Protein AF-A0A175W9U2-F1 (afdb_monomer_lite)

Radius of gyration: 21.56 Å; chains: 1; bounding box: 80×58×38 Å

Structure (mmCIF, N/CA/C/O backbone):
data_AF-A0A175W9U2-F1
#
_entry.id   AF-A0A175W9U2-F1
#
loop_
_atom_site.group_PDB
_atom_site.id
_atom_site.type_symbol
_atom_site.label_atom_id
_atom_site.label_alt_id
_atom_site.label_comp_id
_atom_site.label_asym_id
_atom_site.label_entity_id
_atom_site.label_seq_id
_atom_site.pdbx_PDB_ins_code
_atom_site.Cartn_x
_atom_site.Cartn_y
_atom_site.Cartn_z
_atom_site.occupancy
_atom_site.B_iso_or_equiv
_atom_site.auth_seq_id
_atom_site.auth_comp_id
_atom_site.auth_asym_id
_atom_site.auth_atom_id
_atom_site.pdbx_PDB_model_num
ATOM 1 N N . MET A 1 1 ? -55.602 37.424 -20.267 1.00 46.84 1 MET A N 1
ATOM 2 C CA . MET A 1 1 ? -54.147 37.169 -20.360 1.00 46.84 1 MET A CA 1
ATOM 3 C C . MET A 1 1 ? -53.868 35.896 -19.572 1.00 46.84 1 MET A C 1
ATOM 5 O O . MET A 1 1 ? -54.247 35.841 -18.412 1.00 46.84 1 MET A O 1
ATOM 9 N N . ARG A 1 2 ? -53.385 34.830 -20.223 1.00 42.50 2 ARG A N 1
ATOM 10 C CA . ARG A 1 2 ? -53.186 33.506 -19.606 1.00 42.50 2 ARG A CA 1
ATOM 11 C C . ARG A 1 2 ? -51.772 33.439 -19.023 1.00 42.50 2 ARG A C 1
ATOM 13 O O . ARG A 1 2 ? -50.813 33.432 -19.787 1.00 42.50 2 ARG A O 1
ATOM 20 N N . SER A 1 3 ? -51.661 33.429 -17.698 1.00 50.69 3 SER A N 1
ATOM 21 C CA . SER A 1 3 ? -50.392 33.253 -16.985 1.00 50.69 3 SER A CA 1
ATOM 22 C C . SER A 1 3 ? -50.021 31.773 -16.948 1.00 50.69 3 SER A C 1
ATOM 24 O O . SER A 1 3 ? -50.776 30.958 -16.423 1.00 50.69 3 SER A O 1
ATOM 26 N N . PHE A 1 4 ? -48.869 31.431 -17.518 1.00 49.34 4 PHE A N 1
ATOM 27 C CA . PHE A 1 4 ? -48.272 30.102 -17.418 1.00 49.34 4 PHE A CA 1
ATOM 28 C C . PHE A 1 4 ? -47.451 30.017 -16.122 1.00 49.34 4 PHE A C 1
ATOM 30 O O . PHE A 1 4 ? -46.595 30.879 -15.909 1.00 49.34 4 PHE A O 1
ATOM 37 N N . PRO A 1 5 ? -47.676 29.020 -15.249 1.00 52.44 5 PRO A N 1
ATOM 38 C CA . PRO A 1 5 ? -46.814 28.798 -14.098 1.00 52.44 5 PRO A CA 1
ATOM 39 C C . PRO A 1 5 ? -45.484 28.200 -14.572 1.00 52.44 5 PRO A C 1
ATOM 41 O O . PRO A 1 5 ? -45.429 27.096 -15.112 1.00 52.44 5 PRO A O 1
ATOM 44 N N . LEU A 1 6 ? -44.411 28.964 -14.389 1.00 50.31 6 LEU A N 1
ATOM 45 C CA . LEU A 1 6 ? -43.039 28.557 -14.665 1.00 50.31 6 LEU A CA 1
ATOM 46 C C . LEU A 1 6 ? -42.607 27.588 -13.553 1.00 50.31 6 LEU A C 1
ATOM 48 O O . LEU A 1 6 ? -42.276 28.006 -12.445 1.00 50.31 6 LEU A O 1
ATOM 52 N N . VAL A 1 7 ? -42.676 26.283 -13.825 1.00 50.00 7 VAL A N 1
ATOM 53 C CA . VAL A 1 7 ? -42.152 25.239 -12.934 1.00 50.00 7 VAL A CA 1
ATOM 54 C C . VAL A 1 7 ? -40.628 25.285 -13.023 1.00 50.00 7 VAL A C 1
ATOM 56 O O . VAL A 1 7 ? -40.013 24.651 -13.876 1.00 50.00 7 VAL A O 1
ATOM 59 N N . VAL A 1 8 ? -40.014 26.096 -12.164 1.00 50.47 8 VAL A N 1
ATOM 60 C CA . VAL A 1 8 ? -38.567 26.088 -11.946 1.00 50.47 8 VAL A CA 1
ATOM 61 C C . VAL A 1 8 ? -38.251 24.826 -11.147 1.00 50.47 8 VAL A C 1
ATOM 63 O O . VAL A 1 8 ? -38.350 24.805 -9.922 1.00 50.47 8 VAL A O 1
ATOM 66 N N . LEU A 1 9 ? -37.925 23.747 -11.861 1.00 49.72 9 LEU A N 1
ATOM 67 C CA . LEU A 1 9 ? -37.368 22.526 -11.288 1.00 49.72 9 LEU A CA 1
ATOM 68 C C . LEU A 1 9 ? -35.951 22.855 -10.789 1.00 49.72 9 LEU A C 1
ATOM 70 O O . LEU A 1 9 ? -34.957 22.684 -11.493 1.00 49.72 9 LEU A O 1
ATOM 74 N N . GLY A 1 10 ? -35.866 23.420 -9.586 1.00 48.12 10 GLY A N 1
ATOM 75 C CA . GLY A 1 10 ? -34.612 23.601 -8.872 1.00 48.12 10 GLY A CA 1
ATOM 76 C C . GLY A 1 10 ? -34.072 22.231 -8.489 1.00 48.12 10 GLY A C 1
ATOM 77 O O . GLY A 1 10 ? -34.411 21.705 -7.432 1.00 48.12 10 GLY A O 1
ATOM 78 N N . ALA A 1 11 ? -33.262 21.639 -9.365 1.00 50.94 11 ALA A N 1
ATOM 79 C CA . ALA A 1 11 ? -32.419 20.510 -9.017 1.00 50.94 11 ALA A CA 1
ATOM 80 C C . ALA A 1 11 ? -31.421 20.997 -7.959 1.00 50.94 11 ALA A C 1
ATOM 82 O O . ALA A 1 11 ? -30.377 21.571 -8.269 1.00 50.94 11 ALA A O 1
ATOM 83 N N . LEU A 1 12 ? -31.798 20.831 -6.692 1.00 49.38 12 LEU A N 1
ATOM 84 C CA . LEU A 1 12 ? -30.901 20.891 -5.552 1.00 49.38 12 LEU A CA 1
ATOM 85 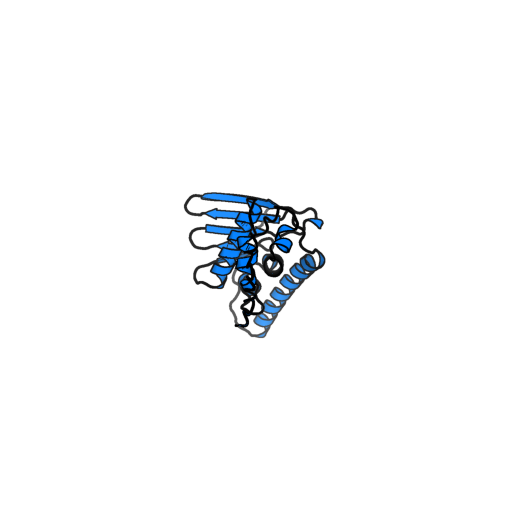C C . LEU A 1 12 ? -29.868 19.783 -5.752 1.00 49.38 12 LEU A C 1
ATOM 87 O O . LEU A 1 12 ? -30.080 18.638 -5.363 1.00 49.38 12 LEU A O 1
ATOM 91 N N . TYR A 1 13 ? -28.752 20.123 -6.390 1.00 51.31 13 TYR A N 1
ATOM 92 C CA . TYR A 1 13 ? -27.527 19.351 -6.274 1.00 51.31 13 TYR A CA 1
ATOM 93 C C . TYR A 1 13 ? -27.043 19.532 -4.837 1.00 51.31 13 TYR A C 1
ATOM 95 O O . TYR A 1 13 ? -26.212 20.389 -4.543 1.00 51.31 13 TYR A O 1
ATOM 103 N N . THR A 1 14 ? -27.613 18.764 -3.910 1.00 45.50 14 THR A N 1
ATOM 104 C CA . THR A 1 14 ? -26.952 18.489 -2.642 1.00 45.50 14 THR A CA 1
ATOM 105 C C . THR A 1 14 ? -25.636 17.819 -2.999 1.00 45.50 14 THR A C 1
ATOM 107 O O . THR A 1 14 ? -25.607 16.635 -3.332 1.00 45.50 14 THR A O 1
ATOM 110 N N . LEU A 1 15 ? -24.561 18.611 -2.994 1.00 46.66 15 LEU A N 1
ATOM 111 C CA . LEU A 1 15 ? -23.200 18.124 -2.831 1.00 46.66 15 LEU A CA 1
ATOM 112 C C . LEU A 1 15 ? -23.265 17.150 -1.659 1.00 46.66 15 LEU A C 1
ATOM 114 O O . LEU A 1 15 ? -23.514 17.575 -0.530 1.00 46.66 15 LEU A O 1
ATOM 118 N N . ALA A 1 16 ? -23.173 15.853 -1.946 1.00 48.38 16 ALA A N 1
ATOM 119 C CA . ALA A 1 16 ? -23.098 14.838 -0.916 1.00 48.38 16 ALA A CA 1
ATOM 120 C C . ALA A 1 16 ? -21.901 15.214 -0.040 1.00 48.38 16 ALA A C 1
ATOM 122 O O . ALA A 1 16 ? -20.754 15.144 -0.483 1.00 48.38 16 ALA A O 1
ATOM 123 N N . ALA A 1 17 ? -22.189 15.722 1.159 1.00 49.06 17 ALA A N 1
ATOM 124 C CA . ALA A 1 17 ? -21.197 15.886 2.200 1.00 49.06 17 ALA A CA 1
ATOM 125 C C . ALA A 1 17 ? -20.489 14.535 2.324 1.00 49.06 17 ALA A C 1
ATOM 127 O O . ALA A 1 17 ? -21.168 13.509 2.426 1.00 49.06 17 ALA A O 1
ATOM 128 N N . GLY A 1 18 ? -19.159 14.542 2.187 1.00 51.97 18 GLY A N 1
ATOM 129 C CA . GLY A 1 18 ? -18.345 13.332 2.216 1.00 51.97 18 GLY A CA 1
ATOM 130 C C . GLY A 1 18 ? -18.782 12.460 3.382 1.00 51.97 18 GLY A C 1
ATOM 131 O O . GLY A 1 18 ? -18.963 12.962 4.491 1.00 51.97 18 GLY A O 1
ATOM 132 N N . GLN A 1 19 ? -19.057 11.188 3.106 1.00 55.50 19 GLN A N 1
ATOM 133 C CA . GLN A 1 19 ? -19.406 10.263 4.169 1.00 55.50 19 GLN A CA 1
ATOM 134 C C . GLN A 1 19 ? -18.205 10.186 5.106 1.00 55.50 19 GLN A C 1
ATOM 136 O O . GLN A 1 19 ? -17.104 9.857 4.668 1.00 55.50 19 GLN A O 1
ATOM 141 N N . ASP A 1 20 ? -18.409 10.563 6.364 1.00 68.62 20 ASP A N 1
ATOM 142 C CA . ASP A 1 20 ? -17.405 10.389 7.404 1.00 68.62 20 ASP A CA 1
ATOM 143 C C . ASP A 1 20 ? -17.380 8.894 7.736 1.00 68.62 20 ASP A C 1
ATOM 145 O O . ASP A 1 20 ? -18.182 8.387 8.526 1.00 68.62 20 ASP A O 1
ATOM 149 N N . VAL A 1 21 ? -16.562 8.154 6.988 1.00 81.75 21 VAL A N 1
ATOM 150 C CA . VAL A 1 21 ? -16.393 6.716 7.175 1.00 81.75 21 VAL A CA 1
ATOM 151 C C . VAL A 1 21 ? -15.631 6.518 8.476 1.00 81.75 21 VAL A C 1
ATOM 153 O O . VAL A 1 21 ? -14.486 6.948 8.621 1.00 81.75 21 VAL A O 1
ATOM 156 N N . THR A 1 22 ? -16.273 5.864 9.442 1.00 87.50 22 THR A N 1
ATOM 157 C CA . THR A 1 22 ? -15.637 5.600 10.733 1.00 87.50 22 THR A CA 1
ATOM 158 C C . THR A 1 22 ? -14.480 4.628 10.542 1.00 87.50 22 THR A C 1
ATOM 160 O O . THR A 1 22 ? -14.630 3.572 9.929 1.00 87.50 22 THR A O 1
ATOM 163 N N . SER A 1 23 ? -13.320 4.962 11.107 1.00 88.81 23 SER A N 1
ATOM 164 C CA . SER A 1 23 ? -12.151 4.088 11.067 1.00 88.81 23 SER A CA 1
ATOM 165 C C . SER A 1 23 ? -12.465 2.723 11.685 1.00 88.81 23 SER A C 1
ATOM 167 O O . SER A 1 23 ? -12.840 2.624 12.853 1.00 88.81 23 SER A O 1
ATOM 169 N N . GLY A 1 24 ? -12.280 1.660 10.907 1.00 92.19 24 GLY A N 1
ATOM 170 C CA . GLY A 1 24 ? -12.605 0.303 11.328 1.00 92.19 24 GLY A CA 1
ATOM 171 C C . GLY A 1 24 ? -12.235 -0.746 10.279 1.00 92.19 24 GLY A C 1
ATOM 172 O O . GLY A 1 24 ? -11.721 -0.398 9.214 1.00 92.19 24 GLY A O 1
ATOM 173 N N . PRO A 1 25 ? -12.497 -2.036 10.556 1.00 93.25 25 PRO A N 1
ATOM 174 C CA . PRO A 1 25 ? -12.055 -3.130 9.693 1.00 93.25 25 PRO A CA 1
ATOM 175 C C . PRO A 1 25 ? -12.569 -3.082 8.251 1.00 93.25 25 PRO A C 1
ATOM 177 O O . PRO A 1 25 ? -11.874 -3.554 7.359 1.00 93.25 25 PRO A O 1
ATOM 180 N N . ASN A 1 26 ? -13.733 -2.477 8.009 1.00 93.38 26 ASN A N 1
ATOM 181 C CA . ASN A 1 26 ? -14.353 -2.397 6.682 1.00 93.38 26 ASN A CA 1
ATOM 182 C C . ASN A 1 26 ? -14.019 -1.106 5.917 1.00 93.38 26 ASN A C 1
ATOM 184 O O . ASN A 1 26 ? -14.504 -0.917 4.805 1.00 93.38 26 ASN A O 1
ATOM 188 N N . MET A 1 27 ? -13.206 -0.204 6.486 1.00 94.00 27 MET A N 1
ATOM 189 C CA . MET A 1 27 ? -12.990 1.132 5.916 1.00 94.00 27 MET A CA 1
ATOM 190 C C . MET A 1 27 ? -12.491 1.084 4.466 1.00 94.00 27 MET A C 1
ATOM 192 O O . MET A 1 27 ? -12.856 1.938 3.667 1.00 94.00 27 MET A O 1
ATOM 196 N N . LEU A 1 28 ? -11.685 0.084 4.096 1.00 94.50 28 LEU A N 1
ATOM 197 C CA . LEU A 1 28 ? -11.203 -0.047 2.720 1.00 94.50 28 LEU A CA 1
ATOM 198 C C . LEU A 1 28 ? -12.341 -0.303 1.723 1.00 94.50 28 LEU A C 1
ATOM 200 O O . LEU A 1 28 ? -12.354 0.306 0.654 1.00 94.50 28 LEU A O 1
ATOM 204 N N . ASP A 1 29 ? -13.306 -1.151 2.066 1.00 92.88 29 ASP A N 1
ATOM 205 C CA . ASP A 1 29 ? -14.457 -1.423 1.201 1.00 92.88 29 ASP A CA 1
ATOM 206 C C . ASP A 1 29 ? -15.422 -0.234 1.178 1.00 92.88 29 ASP A C 1
ATOM 208 O O . ASP A 1 29 ? -15.851 0.197 0.106 1.00 92.88 29 ASP A O 1
ATOM 212 N N . GLU A 1 30 ? -15.685 0.369 2.341 1.00 93.06 30 GLU A N 1
ATOM 213 C CA . GLU A 1 30 ? -16.529 1.566 2.471 1.00 93.06 30 GLU A CA 1
ATOM 214 C C . GLU A 1 30 ? -15.948 2.765 1.696 1.00 93.06 30 GLU A C 1
ATOM 216 O O . GLU A 1 30 ? -16.688 3.554 1.109 1.00 93.06 30 GLU A O 1
ATOM 221 N N . CYS A 1 31 ? -14.619 2.850 1.589 1.00 94.00 31 CYS A N 1
ATOM 222 C CA . CYS A 1 31 ? -13.907 3.851 0.797 1.00 94.00 31 CYS A CA 1
ATOM 223 C C . CYS A 1 31 ? -13.701 3.469 -0.680 1.00 94.00 31 CYS A C 1
ATOM 225 O O . CYS A 1 31 ? -12.991 4.175 -1.399 1.00 94.00 31 CYS A O 1
ATOM 227 N N . SER A 1 32 ? -14.299 2.374 -1.168 1.00 92.75 32 SER A N 1
ATOM 228 C CA . SER A 1 32 ? -14.109 1.889 -2.548 1.00 92.75 32 SER A CA 1
ATOM 229 C C . SER A 1 32 ? -12.634 1.648 -2.915 1.00 92.75 32 SER A C 1
ATOM 231 O O . SER A 1 32 ? -12.219 1.833 -4.061 1.00 92.75 32 SER A O 1
ATOM 233 N N . CYS A 1 33 ? -11.823 1.235 -1.940 1.00 94.38 33 CYS A N 1
ATOM 234 C CA . CYS A 1 33 ? -10.406 0.929 -2.118 1.00 94.38 33 CYS A CA 1
ATOM 235 C C . CYS A 1 33 ? -10.149 -0.475 -2.674 1.00 94.38 33 CYS A C 1
ATOM 237 O O . CYS A 1 33 ? -8.981 -0.784 -2.904 1.00 94.38 33 CYS A O 1
ATOM 239 N N . GLY A 1 34 ? -11.193 -1.292 -2.888 1.00 92.88 34 GLY A N 1
ATOM 240 C CA . GLY A 1 34 ? -11.137 -2.673 -3.395 1.00 92.88 34 GLY A CA 1
ATOM 241 C C . GLY A 1 34 ? -9.986 -2.908 -4.371 1.00 92.88 34 GLY A C 1
ATOM 242 O O . GLY A 1 34 ? -8.935 -3.403 -3.965 1.00 92.88 34 GLY A O 1
ATOM 243 N N . PRO A 1 35 ? -10.080 -2.418 -5.617 1.00 92.06 35 PRO A N 1
ATOM 244 C CA . PRO A 1 35 ? -9.065 -2.670 -6.643 1.00 92.06 35 PRO A CA 1
ATOM 245 C C . PRO A 1 35 ? -7.622 -2.325 -6.232 1.00 92.06 35 PRO A C 1
ATOM 247 O O . PRO A 1 35 ? -6.672 -2.944 -6.712 1.00 92.06 35 PRO A O 1
ATOM 250 N N . ILE A 1 36 ? -7.442 -1.351 -5.334 1.00 95.00 36 ILE A N 1
ATOM 251 C CA . ILE A 1 36 ? -6.132 -0.905 -4.850 1.00 95.00 36 ILE A CA 1
ATOM 252 C C . ILE A 1 36 ? -5.569 -1.893 -3.831 1.00 95.00 36 ILE A C 1
ATOM 254 O O . ILE A 1 36 ? -4.460 -2.395 -4.020 1.00 95.00 36 ILE A O 1
ATOM 258 N N . TYR A 1 37 ? -6.309 -2.186 -2.755 1.00 94.06 37 TYR A N 1
ATOM 259 C CA . TYR A 1 37 ? -5.793 -3.081 -1.720 1.00 94.06 37 TYR A CA 1
ATOM 260 C C . TYR A 1 37 ? -5.673 -4.512 -2.239 1.00 94.06 37 TYR A C 1
ATOM 262 O O . TYR A 1 37 ? -4.769 -5.233 -1.824 1.00 94.06 37 TYR A O 1
ATOM 270 N N . GLU A 1 38 ? -6.524 -4.917 -3.186 1.00 91.19 38 GLU A N 1
ATOM 271 C CA . GLU A 1 38 ? -6.412 -6.216 -3.840 1.00 91.19 38 GLU A CA 1
ATOM 272 C C . GLU A 1 38 ? -5.109 -6.330 -4.645 1.00 91.19 38 GLU A C 1
ATOM 274 O O . GLU A 1 38 ? -4.425 -7.357 -4.581 1.00 91.19 38 GLU A O 1
ATOM 279 N N . ALA A 1 39 ? -4.734 -5.274 -5.378 1.00 92.88 39 ALA A N 1
ATOM 280 C CA . ALA A 1 39 ? -3.465 -5.216 -6.093 1.00 92.88 39 ALA A CA 1
ATOM 281 C C . ALA A 1 39 ? -2.277 -5.206 -5.121 1.00 92.88 39 ALA A C 1
ATOM 283 O O . ALA A 1 39 ? -1.339 -5.980 -5.302 1.00 92.88 39 ALA A O 1
ATOM 284 N N . MET A 1 40 ? -2.327 -4.391 -4.064 1.00 95.00 40 MET A N 1
ATOM 285 C CA . MET A 1 40 ? -1.268 -4.328 -3.050 1.00 95.00 40 MET A CA 1
ATOM 286 C C . MET A 1 40 ? -1.076 -5.673 -2.337 1.00 95.00 40 MET A C 1
ATOM 288 O O . MET A 1 40 ? 0.042 -6.180 -2.297 1.00 95.00 40 MET A O 1
ATOM 292 N N . ALA A 1 41 ? -2.150 -6.294 -1.842 1.00 92.75 41 ALA A N 1
ATOM 293 C CA . ALA A 1 41 ? -2.094 -7.571 -1.131 1.00 92.75 41 ALA A CA 1
ATOM 294 C C . ALA A 1 41 ? -1.596 -8.722 -2.020 1.00 92.75 41 ALA A C 1
ATOM 296 O O . ALA A 1 41 ? -0.880 -9.603 -1.550 1.00 92.75 41 ALA A O 1
ATOM 297 N N . ARG A 1 42 ? -1.924 -8.706 -3.319 1.00 89.62 42 ARG A N 1
ATOM 298 C CA . ARG A 1 42 ? -1.349 -9.644 -4.292 1.00 89.62 42 ARG A CA 1
ATOM 299 C C . ARG A 1 42 ? 0.146 -9.382 -4.488 1.00 89.62 42 ARG A C 1
ATOM 301 O O . ARG A 1 42 ? 0.959 -10.294 -4.370 1.00 89.62 42 ARG A O 1
ATOM 308 N N . CYS A 1 43 ? 0.513 -8.138 -4.780 1.00 93.62 43 CYS A N 1
ATOM 309 C CA . CYS A 1 43 ? 1.856 -7.788 -5.237 1.00 93.62 43 CYS A CA 1
ATOM 310 C C . CYS A 1 43 ? 2.892 -7.655 -4.121 1.00 93.62 43 CYS A C 1
ATOM 312 O O . CYS A 1 43 ? 4.080 -7.779 -4.401 1.00 93.62 43 CYS A O 1
ATOM 314 N N . GLN A 1 44 ? 2.483 -7.495 -2.861 1.00 94.19 44 GLN A N 1
ATOM 315 C CA . GLN A 1 44 ? 3.408 -7.523 -1.722 1.00 94.19 44 GLN A CA 1
ATOM 316 C C . GLN A 1 44 ? 4.127 -8.873 -1.570 1.00 94.19 44 GLN A C 1
ATOM 318 O O . GLN A 1 44 ? 5.142 -8.932 -0.891 1.00 94.19 44 GLN A O 1
ATOM 323 N N . SER A 1 45 ? 3.611 -9.942 -2.191 1.00 88.75 45 SER A N 1
ATOM 324 C CA . SER A 1 45 ? 4.239 -11.271 -2.231 1.00 88.75 45 SER A CA 1
ATOM 325 C C . SER A 1 45 ? 5.130 -11.498 -3.460 1.00 88.75 45 SER A C 1
ATOM 327 O O . SER A 1 45 ? 5.814 -12.513 -3.545 1.00 88.75 45 SER A O 1
ATOM 329 N N . ALA A 1 46 ? 5.151 -10.554 -4.410 1.00 85.88 46 ALA A N 1
ATOM 330 C CA . ALA A 1 46 ? 5.873 -10.702 -5.673 1.00 85.88 46 ALA A CA 1
ATOM 331 C C . ALA A 1 46 ? 7.403 -10.598 -5.522 1.00 85.88 46 ALA A C 1
ATOM 333 O O . ALA A 1 46 ? 8.148 -10.974 -6.425 1.00 85.88 46 ALA A O 1
ATOM 334 N N . GLY A 1 47 ? 7.881 -10.052 -4.400 1.00 87.31 47 GLY A N 1
ATOM 335 C CA . GLY A 1 47 ? 9.291 -9.746 -4.195 1.00 87.31 47 GLY A CA 1
ATOM 336 C C . GLY A 1 47 ? 9.793 -8.598 -5.080 1.00 87.31 47 GLY A C 1
ATOM 337 O O . GLY A 1 47 ? 9.145 -8.153 -6.031 1.00 87.31 47 GLY A O 1
ATOM 338 N N . ASN A 1 48 ? 10.990 -8.102 -4.765 1.00 90.00 48 ASN A N 1
ATOM 339 C CA . ASN A 1 48 ? 11.550 -6.881 -5.357 1.00 90.00 48 ASN A CA 1
ATO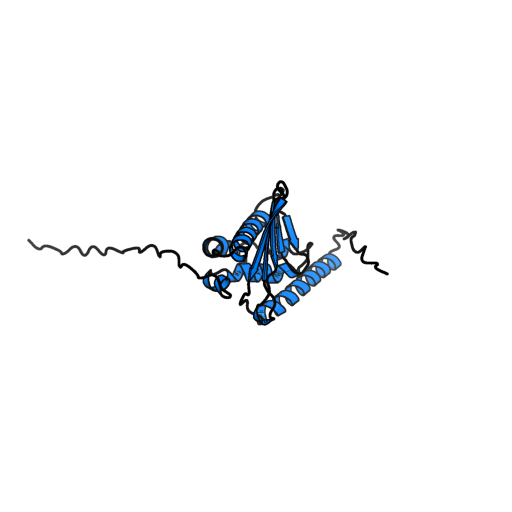M 340 C C . ASN A 1 48 ? 11.655 -6.876 -6.891 1.00 90.00 48 ASN A C 1
ATOM 342 O O . ASN A 1 48 ? 11.521 -5.817 -7.500 1.00 90.00 48 ASN A O 1
ATOM 346 N N . ASN A 1 49 ? 11.880 -8.028 -7.525 1.00 86.44 49 ASN A N 1
ATOM 347 C CA . ASN A 1 49 ? 12.111 -8.081 -8.972 1.00 86.44 49 ASN A CA 1
ATOM 348 C C . ASN A 1 49 ? 10.818 -7.978 -9.794 1.00 86.44 49 ASN A C 1
ATOM 350 O O . ASN A 1 49 ? 10.873 -7.535 -10.936 1.00 86.44 49 ASN A O 1
ATOM 354 N N . ALA A 1 50 ? 9.668 -8.343 -9.218 1.00 90.88 50 ALA A N 1
ATOM 355 C CA . ALA A 1 50 ? 8.391 -8.410 -9.932 1.00 90.88 50 ALA A CA 1
ATOM 356 C C . ALA A 1 50 ? 7.319 -7.460 -9.369 1.00 90.88 50 ALA A C 1
ATOM 358 O O . ALA A 1 50 ? 6.327 -7.181 -10.043 1.00 90.88 50 ALA A O 1
ATOM 359 N N . VAL A 1 51 ? 7.503 -6.917 -8.157 1.00 94.62 51 VAL A N 1
ATOM 360 C CA . VAL A 1 51 ? 6.498 -6.069 -7.488 1.00 94.62 51 VAL A CA 1
ATOM 361 C C . VAL A 1 51 ? 6.056 -4.880 -8.336 1.00 94.62 51 VAL A C 1
ATOM 363 O O . VAL A 1 51 ? 4.864 -4.577 -8.387 1.00 94.62 51 VAL A O 1
ATOM 366 N N . ARG A 1 52 ? 6.988 -4.234 -9.048 1.00 95.25 52 ARG A N 1
ATOM 367 C CA . ARG A 1 52 ? 6.679 -3.073 -9.885 1.00 95.25 52 ARG A CA 1
ATOM 368 C C . ARG A 1 52 ? 5.747 -3.444 -11.032 1.00 95.25 52 ARG A C 1
ATOM 370 O O . ARG A 1 52 ? 4.722 -2.797 -11.201 1.00 95.25 52 ARG A O 1
ATOM 377 N N . GLU A 1 53 ? 6.085 -4.477 -11.794 1.00 94.38 53 GLU A N 1
ATOM 378 C CA . GLU A 1 53 ? 5.262 -4.941 -12.917 1.00 94.38 53 GLU A CA 1
ATOM 379 C C . GLU A 1 53 ? 3.913 -5.482 -12.435 1.00 94.38 53 GLU A C 1
ATOM 381 O O . GLU A 1 53 ? 2.894 -5.270 -13.085 1.00 94.38 53 GLU A O 1
ATOM 386 N N . CYS A 1 54 ? 3.880 -6.095 -11.250 1.00 94.19 54 CYS A N 1
ATOM 387 C CA . CYS A 1 54 ? 2.649 -6.584 -10.641 1.00 94.19 54 CYS A CA 1
ATOM 388 C C . CYS A 1 54 ? 1.686 -5.451 -10.243 1.00 94.19 54 CYS A C 1
ATOM 390 O O . CYS A 1 54 ? 0.477 -5.564 -10.468 1.00 94.19 54 CYS A O 1
ATOM 392 N N . VAL A 1 55 ? 2.190 -4.383 -9.606 1.00 95.69 55 VAL A N 1
ATOM 393 C CA . VAL A 1 55 ? 1.341 -3.322 -9.033 1.00 95.69 55 VAL A CA 1
ATOM 394 C C . VAL A 1 55 ? 1.072 -2.178 -10.013 1.00 95.69 55 VAL A C 1
ATOM 396 O O . VAL A 1 55 ? 0.027 -1.531 -9.925 1.00 95.69 55 VAL A O 1
ATOM 399 N N . CYS A 1 56 ? 1.981 -1.917 -10.956 1.00 96.19 56 CYS A N 1
ATOM 400 C CA . CYS A 1 56 ? 1.882 -0.817 -11.914 1.00 96.19 56 CYS A CA 1
ATOM 401 C C . CYS A 1 56 ? 1.138 -1.219 -13.193 1.00 96.19 56 CYS A C 1
ATOM 403 O O . CYS A 1 56 ? 1.653 -1.055 -14.298 1.00 96.19 56 CYS A O 1
ATOM 405 N N . ILE A 1 57 ? -0.077 -1.743 -13.038 1.00 92.88 57 ILE A N 1
ATOM 406 C CA . ILE A 1 57 ? -0.930 -2.116 -14.168 1.00 92.88 57 ILE A CA 1
ATOM 407 C C . ILE A 1 57 ? -1.535 -0.844 -14.788 1.00 92.88 57 ILE A C 1
ATOM 409 O O . ILE A 1 57 ? -2.197 -0.086 -14.073 1.00 92.88 57 ILE A O 1
ATOM 413 N N . PRO A 1 58 ? -1.326 -0.577 -16.090 1.00 87.56 58 PRO A N 1
ATOM 414 C CA . PRO A 1 58 ? -1.946 0.558 -16.765 1.00 87.56 58 PRO A CA 1
ATOM 415 C C . PRO A 1 58 ? -3.474 0.434 -16.858 1.00 87.56 58 PRO A C 1
ATOM 417 O O . PRO A 1 58 ? -4.043 -0.653 -16.799 1.00 87.56 58 PRO A O 1
ATOM 420 N N . ASN A 1 59 ? -4.151 1.562 -17.068 1.00 82.06 59 ASN A N 1
ATOM 421 C CA . ASN A 1 59 ? -5.588 1.572 -17.351 1.00 82.06 59 ASN A CA 1
ATOM 422 C C . ASN A 1 59 ? -5.906 0.872 -18.689 1.00 82.06 59 ASN A C 1
ATOM 424 O O . ASN A 1 59 ? -5.103 0.973 -19.621 1.00 82.06 59 ASN A O 1
ATOM 428 N N . PRO A 1 60 ? -7.090 0.242 -18.826 1.00 85.44 60 PRO A N 1
ATOM 429 C CA . PRO A 1 60 ? -8.224 0.270 -17.890 1.00 85.44 60 PRO A CA 1
ATOM 430 C C . PRO A 1 60 ? -8.166 -0.777 -16.768 1.00 85.44 60 PRO A C 1
ATOM 432 O O . PRO A 1 60 ? -8.962 -0.687 -15.840 1.00 85.44 60 PRO A O 1
ATOM 435 N N . ASP A 1 61 ? -7.238 -1.732 -16.835 1.00 86.50 61 ASP A N 1
ATOM 436 C CA . ASP A 1 61 ? -7.201 -2.890 -15.928 1.00 86.50 61 ASP A CA 1
ATOM 437 C C . ASP A 1 61 ? -6.544 -2.578 -14.569 1.00 86.50 61 ASP A C 1
ATOM 439 O O . ASP A 1 61 ? -6.605 -3.370 -13.627 1.00 86.50 61 ASP A O 1
ATOM 443 N N . GLY A 1 62 ? -5.883 -1.423 -14.474 1.00 90.31 62 GLY A N 1
ATOM 444 C CA . GLY A 1 62 ? -5.231 -0.928 -13.272 1.00 90.31 62 GLY A CA 1
ATOM 445 C C . GLY A 1 62 ? -6.167 -0.312 -12.234 1.00 90.31 62 GLY A C 1
ATOM 446 O O . GLY A 1 62 ? -7.313 0.048 -12.486 1.00 90.31 62 GLY A O 1
ATOM 447 N N . TRP A 1 63 ? -5.622 -0.107 -11.037 1.00 94.19 63 TRP A N 1
ATOM 448 C CA . TRP A 1 63 ? -6.342 0.470 -9.899 1.00 94.19 63 TRP A CA 1
ATOM 449 C C . TRP A 1 63 ? -6.353 2.010 -9.884 1.00 94.19 63 TRP A C 1
ATOM 451 O O . TRP A 1 63 ? -7.024 2.617 -9.049 1.00 94.19 63 TRP A O 1
ATOM 461 N N . TYR A 1 64 ? -5.637 2.674 -10.797 1.00 95.19 64 TYR A N 1
ATOM 462 C CA . TYR A 1 64 ? -5.484 4.136 -10.806 1.00 95.19 64 TYR A CA 1
ATOM 463 C C . TYR A 1 64 ? -6.799 4.937 -10.826 1.00 95.19 64 TYR A C 1
ATOM 465 O O . TYR A 1 64 ? -6.842 5.974 -10.160 1.00 95.19 64 TYR A O 1
ATOM 473 N N . PRO A 1 65 ? -7.886 4.507 -11.504 1.00 94.06 65 PRO A N 1
ATOM 474 C CA . PRO A 1 65 ? -9.148 5.249 -11.507 1.00 94.06 65 PRO A CA 1
ATOM 475 C C . PRO A 1 65 ? -9.786 5.370 -10.114 1.00 94.06 65 PRO A C 1
A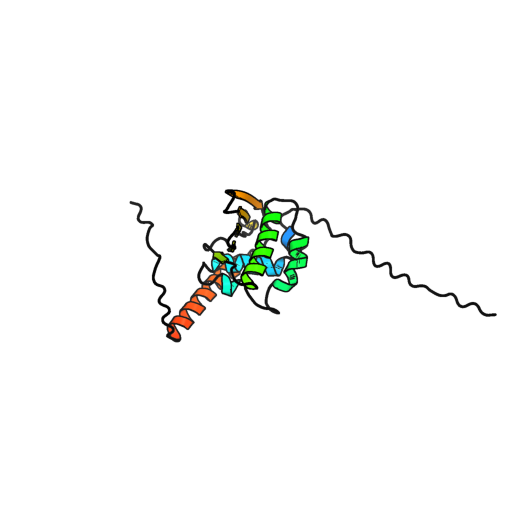TOM 477 O O . PRO A 1 65 ? -10.547 6.301 -9.863 1.00 94.06 65 PRO A O 1
ATOM 480 N N . TYR A 1 66 ? -9.440 4.465 -9.194 1.00 93.94 66 TYR A N 1
ATOM 481 C CA . TYR A 1 66 ? -9.972 4.414 -7.831 1.00 93.94 66 TYR A CA 1
ATOM 482 C C . TYR A 1 66 ? -9.166 5.269 -6.842 1.00 93.94 66 TYR A C 1
ATOM 484 O O . TYR A 1 66 ? -9.606 5.480 -5.711 1.00 93.94 66 TYR A O 1
ATOM 492 N N . LEU A 1 67 ? -8.007 5.801 -7.260 1.00 94.31 67 LEU A N 1
ATOM 493 C CA . LEU A 1 67 ? -7.061 6.516 -6.397 1.00 94.31 67 LEU A CA 1
ATOM 494 C C . LEU A 1 67 ? -7.727 7.644 -5.605 1.00 94.31 67 LEU A C 1
ATOM 496 O O . LEU A 1 67 ? -7.578 7.720 -4.388 1.00 94.31 67 LEU A O 1
ATOM 500 N N . HIS A 1 68 ? -8.442 8.539 -6.290 1.00 93.06 68 HIS A N 1
ATOM 501 C CA . HIS A 1 68 ? -9.001 9.729 -5.651 1.00 93.06 68 HIS A CA 1
ATOM 502 C C . HIS A 1 68 ? -10.148 9.403 -4.696 1.00 93.06 68 HIS A C 1
ATOM 504 O O . HIS A 1 68 ? -10.234 10.029 -3.642 1.00 93.06 68 HIS A O 1
ATOM 510 N N . LEU A 1 69 ? -10.994 8.428 -5.046 1.00 91.75 69 LEU A N 1
ATOM 511 C CA . LEU A 1 69 ? -12.106 7.991 -4.200 1.00 91.75 69 LEU A CA 1
ATOM 512 C C . LEU A 1 69 ? -11.577 7.369 -2.908 1.00 91.75 69 LEU A C 1
ATOM 514 O O . LEU A 1 69 ? -11.916 7.829 -1.822 1.00 91.75 69 LEU A O 1
ATOM 518 N N . CYS A 1 70 ? -10.662 6.409 -3.043 1.00 94.62 70 CYS A N 1
ATOM 519 C CA . CYS A 1 70 ? -10.071 5.724 -1.907 1.00 94.62 70 CYS A CA 1
ATOM 520 C C . CYS A 1 70 ? -9.270 6.680 -1.017 1.00 94.62 70 CYS A C 1
ATOM 522 O O . CYS A 1 70 ? -9.593 6.864 0.154 1.00 94.62 70 CYS A O 1
ATOM 524 N N . ARG A 1 71 ? -8.254 7.356 -1.570 1.00 93.06 71 ARG A N 1
ATOM 525 C CA . ARG A 1 71 ? -7.325 8.185 -0.787 1.00 93.06 71 ARG A CA 1
ATOM 526 C C . ARG A 1 71 ? -8.035 9.277 0.008 1.00 93.06 71 ARG A C 1
ATOM 528 O O . ARG A 1 71 ? -7.665 9.524 1.145 1.00 93.06 71 ARG A O 1
ATOM 535 N N . ASN A 1 72 ? -9.004 9.964 -0.596 1.00 90.62 72 ASN A N 1
ATOM 536 C CA . ASN A 1 72 ? -9.686 11.072 0.077 1.00 90.62 72 ASN A CA 1
ATOM 537 C C . ASN A 1 72 ? -10.614 10.600 1.202 1.00 90.62 72 ASN A C 1
ATOM 539 O O . ASN A 1 72 ? -10.968 11.405 2.057 1.00 90.62 72 ASN A O 1
ATOM 543 N N . CYS A 1 73 ? -11.016 9.331 1.178 1.00 93.75 73 CYS A N 1
ATOM 544 C CA . CYS A 1 73 ? -11.849 8.721 2.202 1.00 93.75 73 CYS A CA 1
ATOM 545 C C . CYS A 1 73 ? -11.013 8.163 3.369 1.00 93.75 73 CYS A C 1
ATOM 547 O O . CYS A 1 73 ? -11.423 8.268 4.522 1.00 93.75 73 CYS A O 1
ATOM 549 N N . LEU A 1 74 ? -9.811 7.635 3.098 1.00 94.06 74 LEU A N 1
ATOM 550 C CA . LEU A 1 74 ? -8.906 7.119 4.132 1.00 94.06 74 LEU A CA 1
ATOM 551 C C . LEU A 1 74 ? -8.420 8.228 5.078 1.00 94.06 74 LEU A C 1
ATOM 553 O O . LEU A 1 74 ? -7.611 9.075 4.702 1.00 94.06 74 LEU A O 1
ATOM 557 N N . SER A 1 75 ? -8.889 8.198 6.325 1.00 89.56 75 SER A N 1
ATOM 558 C CA . SER A 1 75 ? -8.465 9.110 7.391 1.00 89.56 75 SER A CA 1
ATOM 559 C C . SER A 1 75 ? -8.775 8.538 8.785 1.00 89.56 75 SER A C 1
ATOM 561 O O . SER A 1 75 ? -9.381 7.476 8.917 1.00 89.56 75 SER A O 1
ATOM 563 N N . GLY A 1 76 ? -8.320 9.219 9.839 1.00 86.44 76 GLY A N 1
ATOM 564 C CA . GLY A 1 76 ? -8.720 8.956 11.229 1.00 86.44 76 GLY A CA 1
ATOM 565 C C . GLY A 1 76 ? -7.670 8.248 12.087 1.00 86.44 76 GLY A C 1
ATOM 566 O O . GLY A 1 76 ? -7.480 8.623 13.242 1.00 86.44 76 GLY A O 1
ATOM 567 N N . THR A 1 77 ? -6.905 7.304 11.530 1.00 94.69 77 THR A N 1
ATOM 568 C CA . THR A 1 77 ? -5.801 6.635 12.248 1.00 94.69 77 THR A CA 1
ATOM 569 C C . THR A 1 77 ? -4.466 6.804 11.533 1.00 94.69 77 THR A C 1
ATOM 571 O O . THR A 1 77 ? -4.414 7.047 10.327 1.00 94.69 77 THR A O 1
ATOM 574 N N . VAL A 1 78 ? -3.360 6.626 12.269 1.00 96.44 78 VAL A N 1
ATOM 575 C CA . VAL A 1 78 ? -2.003 6.600 11.686 1.00 96.44 78 VAL A CA 1
ATOM 576 C C . VAL A 1 78 ? -1.911 5.552 10.576 1.00 96.44 78 VAL A C 1
ATOM 578 O O . VAL A 1 78 ? -1.321 5.831 9.537 1.00 96.44 78 VAL A O 1
ATOM 581 N N . PHE A 1 79 ? -2.552 4.390 10.756 1.00 97.94 79 PHE A N 1
ATOM 582 C CA . PHE A 1 79 ? -2.599 3.353 9.729 1.00 97.94 79 PHE A CA 1
ATOM 583 C C . PHE A 1 79 ? -3.247 3.864 8.434 1.00 97.94 79 PHE A C 1
ATOM 585 O O . PHE A 1 79 ? -2.627 3.837 7.376 1.00 97.94 79 PHE A O 1
ATOM 592 N N . PHE A 1 80 ? -4.472 4.394 8.495 1.00 97.31 80 PHE A N 1
ATOM 593 C CA . PHE A 1 80 ? -5.168 4.834 7.280 1.00 97.31 80 PHE A CA 1
ATOM 594 C C . PHE A 1 80 ? -4.502 6.048 6.621 1.00 97.31 80 PHE A C 1
ATOM 596 O O . PHE A 1 80 ? -4.440 6.113 5.393 1.00 97.31 80 PHE A O 1
ATOM 603 N N . ASN A 1 81 ? -3.925 6.959 7.409 1.00 96.31 81 ASN A N 1
ATOM 604 C CA . ASN A 1 81 ? -3.171 8.102 6.889 1.00 96.31 81 ASN A CA 1
ATOM 605 C C . ASN A 1 81 ? -1.900 7.657 6.140 1.00 96.31 81 ASN A C 1
ATOM 607 O O . ASN A 1 81 ? -1.622 8.128 5.030 1.00 96.31 81 ASN A O 1
ATOM 611 N N . ASN A 1 82 ? -1.144 6.721 6.720 1.00 97.88 82 ASN A N 1
ATOM 612 C CA . ASN A 1 82 ? 0.049 6.160 6.089 1.00 97.88 82 ASN A CA 1
ATOM 613 C C . ASN A 1 82 ? -0.314 5.317 4.869 1.00 97.88 82 ASN A C 1
ATOM 615 O O . ASN A 1 82 ? 0.341 5.432 3.836 1.00 97.88 82 ASN A O 1
ATOM 619 N N . LEU A 1 83 ? -1.386 4.527 4.930 1.00 98.19 83 LEU A N 1
ATOM 620 C CA . LEU A 1 83 ? -1.864 3.743 3.796 1.00 98.19 83 LEU A CA 1
ATOM 621 C C . LEU A 1 83 ? -2.311 4.639 2.631 1.00 98.19 83 LEU A C 1
ATOM 623 O O . LEU A 1 83 ? -1.879 4.425 1.500 1.00 98.19 83 LEU A O 1
ATOM 627 N N . GLY A 1 84 ? -3.102 5.685 2.887 1.00 97.38 84 GLY A N 1
ATOM 628 C CA . GLY A 1 84 ? -3.501 6.654 1.859 1.00 97.38 84 GLY A CA 1
ATOM 629 C C . GLY A 1 84 ? -2.299 7.356 1.212 1.00 97.38 84 GLY A C 1
ATOM 630 O O . GLY A 1 84 ? -2.251 7.551 -0.010 1.00 97.38 84 GLY A O 1
ATOM 631 N N . SER A 1 85 ? -1.280 7.664 2.015 1.00 97.00 85 SER A N 1
ATOM 632 C CA . SER A 1 85 ? -0.006 8.198 1.525 1.00 97.00 85 SER A CA 1
ATOM 633 C C . SER A 1 85 ? 0.759 7.161 0.697 1.00 97.00 85 SER A C 1
ATOM 635 O O . SER A 1 85 ? 1.231 7.486 -0.392 1.00 97.00 85 SER A O 1
ATOM 637 N N . THR A 1 86 ? 0.821 5.906 1.151 1.00 98.31 86 THR A N 1
ATOM 638 C CA . THR A 1 86 ? 1.461 4.781 0.446 1.00 98.31 86 THR A CA 1
ATOM 639 C C . THR A 1 86 ? 0.842 4.585 -0.931 1.00 98.31 86 THR A C 1
ATOM 641 O O . THR A 1 86 ? 1.561 4.523 -1.921 1.00 98.31 86 THR A O 1
ATOM 644 N N . ILE A 1 87 ? -0.490 4.581 -1.025 1.00 98.12 87 ILE A N 1
ATOM 645 C CA . ILE A 1 87 ? -1.227 4.473 -2.293 1.00 98.12 87 ILE A CA 1
ATOM 646 C C . ILE A 1 87 ? -0.867 5.633 -3.235 1.00 98.12 87 ILE A C 1
ATOM 648 O O . ILE A 1 87 ? -0.624 5.435 -4.427 1.00 98.12 87 ILE A O 1
ATOM 652 N N . THR A 1 88 ? -0.783 6.854 -2.705 1.00 96.94 88 THR A N 1
ATOM 653 C CA . THR A 1 88 ? -0.409 8.043 -3.489 1.00 96.94 88 THR A CA 1
ATOM 654 C C . THR A 1 88 ? 1.027 7.956 -4.004 1.00 96.94 88 THR A C 1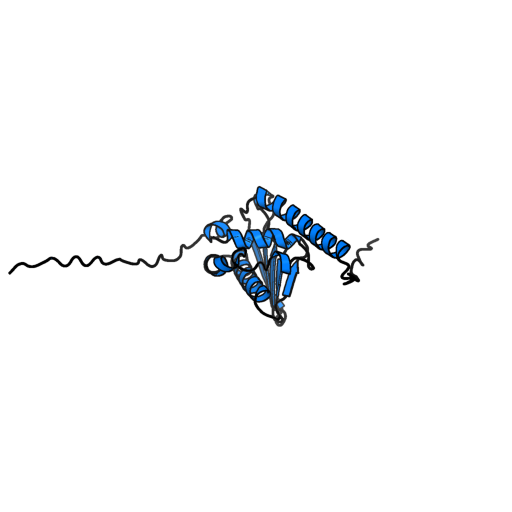
ATOM 656 O O . THR A 1 88 ? 1.301 8.269 -5.169 1.00 96.94 88 THR A O 1
ATOM 659 N N . GLN A 1 89 ? 1.954 7.513 -3.154 1.00 97.56 89 GLN A N 1
ATOM 660 C CA . GLN A 1 89 ? 3.348 7.355 -3.540 1.00 97.56 89 GLN A CA 1
ATOM 661 C C . GLN A 1 89 ? 3.527 6.180 -4.502 1.00 97.56 89 GLN A C 1
ATOM 663 O O . GLN A 1 89 ? 4.290 6.319 -5.446 1.00 97.56 89 GLN A O 1
ATOM 668 N N . LEU A 1 90 ? 2.780 5.081 -4.357 1.00 97.81 90 LEU A N 1
ATOM 669 C CA . LEU A 1 90 ? 2.751 3.981 -5.326 1.00 97.81 90 LEU A CA 1
ATOM 670 C C . LEU A 1 90 ? 2.332 4.476 -6.710 1.00 97.81 90 LEU A C 1
ATOM 672 O O . LEU A 1 90 ? 3.013 4.190 -7.692 1.00 97.81 90 LEU A O 1
ATOM 676 N N . PHE A 1 91 ? 1.258 5.267 -6.792 1.00 97.00 91 PHE A N 1
ATOM 677 C CA . PHE A 1 91 ? 0.818 5.857 -8.057 1.00 97.00 91 PHE A CA 1
ATOM 678 C C . PHE A 1 91 ? 1.921 6.719 -8.680 1.00 97.00 91 PHE A C 1
ATOM 680 O O . PHE A 1 91 ? 2.244 6.575 -9.861 1.00 97.00 91 PHE A O 1
ATOM 687 N N . THR A 1 92 ? 2.536 7.585 -7.872 1.00 96.31 92 THR A N 1
ATOM 688 C CA . THR A 1 92 ? 3.645 8.445 -8.305 1.00 96.31 92 THR A CA 1
ATOM 689 C C . THR A 1 92 ? 4.830 7.607 -8.776 1.00 96.31 92 THR A C 1
ATOM 691 O O . THR A 1 92 ? 5.347 7.841 -9.864 1.00 96.31 92 THR A O 1
ATOM 694 N N . SER A 1 93 ? 5.216 6.579 -8.019 1.00 96.88 93 SER A N 1
ATOM 695 C CA . SER A 1 93 ? 6.310 5.682 -8.369 1.00 96.88 93 SER A CA 1
ATOM 696 C C . SER A 1 93 ? 6.033 4.903 -9.645 1.00 96.88 93 SER A C 1
ATOM 698 O O . SER A 1 93 ? 6.971 4.676 -10.398 1.00 96.88 93 SER A O 1
ATOM 700 N N . CYS A 1 94 ? 4.788 4.519 -9.929 1.00 95.88 94 CYS A N 1
ATOM 701 C CA . CYS A 1 94 ? 4.433 3.843 -11.174 1.00 95.88 94 CYS A CA 1
ATOM 702 C C . CYS A 1 94 ? 4.417 4.774 -12.394 1.00 95.88 94 CYS A C 1
ATOM 704 O O . CYS A 1 94 ? 4.775 4.347 -13.489 1.00 95.88 94 CYS A O 1
ATOM 706 N N . THR A 1 95 ? 3.985 6.024 -12.221 1.00 94.25 95 THR A N 1
ATOM 707 C CA . THR A 1 95 ? 3.694 6.940 -13.340 1.00 94.25 95 THR A CA 1
ATOM 708 C C . THR A 1 95 ? 4.789 7.966 -13.611 1.00 94.25 95 THR A C 1
ATOM 710 O O . THR A 1 95 ? 4.815 8.558 -14.689 1.00 94.25 95 THR A O 1
ATOM 713 N N . GLN A 1 96 ? 5.705 8.179 -12.666 1.00 92.12 96 GLN A N 1
ATOM 714 C CA . GLN A 1 96 ? 6.776 9.165 -12.767 1.00 92.12 96 GLN A CA 1
ATOM 715 C C . GLN A 1 96 ? 8.148 8.513 -12.585 1.00 92.12 96 GLN A C 1
ATOM 717 O O . GLN A 1 96 ? 8.312 7.499 -11.903 1.00 92.12 96 GLN A O 1
ATOM 722 N N . ALA A 1 97 ? 9.161 9.114 -13.207 1.00 88.88 97 ALA A N 1
ATOM 723 C CA . ALA A 1 97 ? 10.542 8.691 -13.029 1.00 88.88 97 ALA A CA 1
ATOM 724 C C . ALA A 1 97 ? 11.038 9.002 -11.605 1.00 88.88 97 ALA A C 1
ATOM 726 O O . ALA A 1 97 ? 10.632 9.988 -10.994 1.00 88.88 97 ALA A O 1
ATOM 727 N N . GLY A 1 98 ? 11.956 8.176 -11.096 1.00 86.81 98 GLY A N 1
ATOM 728 C CA . GLY A 1 98 ? 12.623 8.394 -9.806 1.00 86.81 98 GLY A CA 1
ATOM 729 C C . GLY A 1 98 ? 11.908 7.818 -8.580 1.00 86.81 98 GLY A C 1
ATOM 730 O O . GLY A 1 98 ? 12.456 7.898 -7.485 1.00 86.81 98 GLY A O 1
ATOM 731 N N . GLY A 1 99 ? 10.726 7.216 -8.743 1.00 93.19 99 GLY A N 1
ATOM 732 C CA . GLY A 1 99 ? 10.052 6.504 -7.659 1.00 93.19 99 GLY A CA 1
ATOM 733 C C . GLY A 1 99 ? 10.440 5.025 -7.580 1.00 93.19 99 GLY A C 1
ATOM 734 O O . GLY A 1 99 ? 10.353 4.290 -8.571 1.00 93.19 99 GLY A O 1
ATOM 735 N N . GLY A 1 100 ? 10.836 4.590 -6.387 1.00 96.25 100 GLY A N 1
ATOM 736 C CA . GLY A 1 100 ? 11.100 3.197 -6.042 1.00 96.25 100 GLY A CA 1
ATOM 737 C C . GLY A 1 100 ? 9.820 2.453 -5.668 1.00 96.25 100 GLY A C 1
ATOM 738 O O . GLY A 1 100 ? 8.870 3.057 -5.158 1.00 96.25 100 GLY A O 1
ATOM 739 N N . ILE A 1 101 ? 9.799 1.149 -5.954 1.00 98.06 101 ILE A N 1
ATOM 740 C CA . ILE A 1 101 ? 8.812 0.198 -5.431 1.00 98.06 101 ILE A CA 1
ATOM 741 C C . ILE A 1 101 ? 9.567 -1.063 -5.026 1.00 98.06 101 ILE A C 1
ATOM 743 O O . ILE A 1 101 ? 10.307 -1.614 -5.842 1.00 98.06 101 ILE A O 1
ATOM 747 N N . THR A 1 102 ? 9.378 -1.501 -3.789 1.00 97.56 102 THR A N 1
ATOM 748 C CA . THR A 1 102 ? 10.024 -2.684 -3.213 1.00 97.56 102 THR A CA 1
ATOM 749 C C . THR A 1 102 ? 8.994 -3.558 -2.501 1.00 97.56 102 THR A C 1
ATOM 751 O O . THR A 1 102 ? 7.887 -3.126 -2.177 1.00 97.56 102 THR A O 1
ATOM 754 N N . SER A 1 103 ? 9.340 -4.826 -2.320 1.00 96.25 103 SER A N 1
ATOM 755 C CA . SER A 1 103 ? 8.581 -5.835 -1.597 1.00 96.25 103 SER A CA 1
ATOM 756 C C . SER A 1 103 ? 9.543 -6.860 -1.002 1.00 96.25 103 SER A C 1
ATOM 758 O O . SER A 1 103 ? 10.417 -7.398 -1.688 1.00 96.25 103 SER A O 1
ATOM 760 N N . ASP A 1 104 ? 9.341 -7.157 0.277 1.00 92.44 104 ASP A N 1
ATOM 761 C CA . ASP A 1 104 ? 10.050 -8.183 1.048 1.00 92.44 104 ASP A CA 1
ATOM 762 C C . ASP A 1 104 ? 9.294 -9.528 1.083 1.00 92.44 104 ASP A C 1
ATOM 764 O O . ASP A 1 104 ? 9.629 -10.419 1.860 1.00 92.44 104 ASP A O 1
ATOM 768 N N . GLY A 1 105 ? 8.255 -9.677 0.255 1.00 90.25 105 GLY A N 1
ATOM 769 C CA . GLY A 1 105 ? 7.346 -10.826 0.258 1.00 90.25 105 GLY A CA 1
ATOM 770 C C . GLY A 1 105 ? 6.189 -10.715 1.261 1.00 90.25 105 GLY A C 1
ATOM 771 O O . GLY A 1 105 ? 5.268 -11.529 1.229 1.00 90.25 105 GLY A O 1
ATOM 772 N N . GLN A 1 106 ? 6.203 -9.707 2.132 1.00 91.75 106 GLN A N 1
ATOM 773 C CA . GLN A 1 106 ? 5.221 -9.503 3.196 1.00 91.75 106 GLN A CA 1
ATOM 774 C C . GLN A 1 106 ? 4.560 -8.123 3.145 1.00 91.75 106 GLN A C 1
ATOM 776 O O . GLN A 1 106 ? 3.464 -7.943 3.687 1.00 91.75 106 GLN A O 1
ATOM 781 N N . SER A 1 107 ? 5.211 -7.161 2.511 1.00 96.00 107 SER A N 1
ATOM 782 C CA . SER A 1 107 ? 4.793 -5.776 2.399 1.00 96.00 107 SER A CA 1
ATOM 783 C C . SER A 1 107 ? 5.161 -5.208 1.034 1.00 96.00 107 SER A C 1
ATOM 785 O O . SER A 1 107 ? 5.905 -5.807 0.251 1.00 96.00 107 SER A O 1
ATOM 787 N N . ILE A 1 108 ? 4.569 -4.063 0.726 1.00 97.62 108 ILE A N 1
ATOM 788 C CA . ILE A 1 108 ? 4.917 -3.256 -0.430 1.00 97.62 108 ILE A CA 1
ATOM 789 C C . ILE A 1 108 ? 5.289 -1.862 0.053 1.00 97.62 108 ILE A C 1
ATOM 791 O O . ILE A 1 108 ? 4.563 -1.258 0.845 1.00 97.62 108 ILE A O 1
ATOM 795 N N . CYS A 1 109 ? 6.411 -1.357 -0.441 1.00 98.44 109 CYS A N 1
ATOM 796 C CA . CYS A 1 109 ? 6.895 -0.022 -0.145 1.00 98.44 109 CYS A CA 1
ATOM 797 C C . CYS A 1 109 ? 7.004 0.794 -1.427 1.00 98.44 109 CYS A C 1
ATOM 799 O O . CYS A 1 109 ? 7.352 0.276 -2.490 1.00 98.44 109 CYS A O 1
ATOM 801 N N . ALA A 1 110 ? 6.711 2.083 -1.322 1.00 98.38 110 ALA A N 1
ATOM 802 C CA . ALA A 1 110 ? 6.938 3.059 -2.368 1.00 98.38 110 ALA A CA 1
ATOM 803 C C . ALA A 1 110 ? 7.752 4.218 -1.806 1.00 98.38 110 ALA A C 1
ATOM 805 O O . ALA A 1 110 ? 7.434 4.777 -0.755 1.00 98.38 110 ALA A O 1
ATOM 806 N N . SER A 1 111 ? 8.799 4.592 -2.529 1.00 97.75 111 SER A N 1
ATOM 807 C CA . SER A 1 111 ? 9.787 5.551 -2.050 1.00 97.75 111 SER A CA 1
ATOM 808 C C . SER A 1 111 ? 10.232 6.512 -3.142 1.00 97.75 111 SER A C 1
ATOM 810 O O . SER A 1 111 ? 9.984 6.322 -4.335 1.00 97.75 111 SER A O 1
ATOM 812 N N . ASN A 1 112 ? 10.884 7.582 -2.715 1.00 96.44 112 ASN A N 1
ATOM 813 C CA . ASN A 1 112 ? 11.656 8.488 -3.557 1.00 96.44 112 ASN A CA 1
ATOM 814 C C . ASN A 1 112 ? 12.934 8.875 -2.796 1.00 96.44 112 ASN A C 1
ATOM 816 O O . ASN A 1 112 ? 13.270 8.251 -1.798 1.00 96.44 112 ASN A O 1
ATOM 820 N N . SER A 1 113 ? 13.665 9.903 -3.227 1.00 95.00 113 SER A N 1
ATOM 821 C CA . SER A 1 113 ? 14.912 10.307 -2.560 1.00 95.00 113 SER A CA 1
ATOM 822 C C . SER A 1 113 ? 14.740 10.898 -1.151 1.00 95.00 113 SER A C 1
ATOM 824 O O . SER A 1 113 ? 15.738 11.127 -0.475 1.00 95.00 113 SER A O 1
ATOM 826 N N . ALA A 1 114 ? 13.518 11.224 -0.726 1.00 95.75 114 ALA A N 1
ATOM 827 C CA . ALA A 1 114 ? 13.247 11.939 0.520 1.00 95.75 114 ALA A CA 1
ATOM 828 C C . ALA A 1 114 ? 12.557 11.079 1.587 1.00 95.75 114 ALA A C 1
ATOM 830 O O . ALA A 1 114 ? 12.743 11.345 2.777 1.00 95.75 114 ALA A O 1
ATOM 831 N N . PHE A 1 115 ? 11.739 10.108 1.182 1.00 97.31 115 PHE A N 1
ATOM 832 C CA . PHE A 1 115 ? 10.955 9.288 2.102 1.00 97.31 115 PHE A CA 1
ATOM 833 C C . PHE A 1 115 ? 10.570 7.927 1.511 1.00 97.31 115 PHE A C 1
ATOM 835 O O . PHE A 1 115 ? 10.590 7.727 0.292 1.00 97.31 115 PHE A O 1
ATOM 842 N N . GLU A 1 116 ? 10.139 7.035 2.398 1.00 98.12 116 GLU A N 1
ATOM 843 C CA . GLU A 1 116 ? 9.536 5.741 2.100 1.00 98.12 116 GLU A CA 1
ATOM 844 C C . GLU A 1 116 ? 8.214 5.567 2.854 1.00 98.12 116 GLU A C 1
ATOM 846 O O . GLU A 1 116 ? 8.032 6.037 3.979 1.00 98.12 116 GLU A O 1
ATOM 851 N N . LEU A 1 117 ? 7.268 4.914 2.188 1.00 98.62 117 LEU A N 1
ATOM 852 C CA . LEU A 1 117 ? 5.954 4.561 2.702 1.00 98.62 117 LEU A CA 1
ATOM 853 C C . LEU A 1 117 ? 5.718 3.083 2.433 1.00 98.62 117 LEU A C 1
ATOM 855 O O . LEU A 1 117 ? 5.843 2.655 1.286 1.00 98.62 117 LEU A O 1
ATOM 859 N N . CYS A 1 118 ? 5.348 2.329 3.459 1.00 98.62 118 CYS A N 1
ATOM 860 C CA . CYS A 1 118 ? 5.140 0.890 3.353 1.00 98.62 118 CYS A CA 1
ATOM 861 C C . CYS A 1 118 ? 3.773 0.486 3.883 1.00 98.62 118 CYS A C 1
ATOM 863 O O . CYS A 1 118 ? 3.239 1.106 4.804 1.00 98.62 118 CYS A O 1
ATOM 865 N N . ALA A 1 119 ? 3.239 -0.607 3.347 1.00 98.56 119 ALA A N 1
ATOM 866 C CA . ALA A 1 119 ? 2.080 -1.282 3.902 1.00 98.56 119 ALA A CA 1
ATOM 867 C C . ALA A 1 119 ? 2.220 -2.801 3.783 1.00 98.56 119 ALA A C 1
ATOM 869 O O . ALA A 1 119 ? 2.562 -3.326 2.722 1.00 98.56 119 ALA A O 1
ATOM 870 N N . GLY A 1 120 ? 1.912 -3.505 4.869 1.00 97.31 120 GLY A N 1
ATOM 871 C CA . GLY A 1 120 ? 1.707 -4.947 4.885 1.00 97.31 120 GLY A CA 1
ATOM 872 C C . GLY A 1 120 ? 0.241 -5.237 5.159 1.00 97.31 120 GLY A C 1
ATOM 873 O O . GLY A 1 120 ? -0.241 -5.001 6.266 1.00 97.31 120 GLY A O 1
ATOM 874 N N . LEU A 1 121 ? -0.473 -5.737 4.152 1.00 95.69 121 LEU A N 1
ATOM 875 C CA . LEU A 1 121 ? -1.898 -6.036 4.267 1.00 95.69 121 LEU A CA 1
ATOM 876 C C . LEU A 1 121 ? -2.105 -7.503 4.657 1.00 95.69 121 LEU A C 1
ATOM 878 O O . LEU A 1 121 ? -1.484 -8.410 4.086 1.00 95.69 121 LEU A O 1
ATOM 882 N N . ARG A 1 122 ? -2.950 -7.727 5.657 1.00 93.06 122 ARG A N 1
ATOM 883 C CA . ARG A 1 122 ? -3.301 -9.020 6.252 1.00 93.06 122 ARG A CA 1
ATOM 884 C C . ARG A 1 122 ? -4.808 -9.089 6.442 1.00 93.06 122 ARG A C 1
ATOM 886 O O . ARG A 1 122 ? -5.434 -8.077 6.761 1.00 93.06 122 ARG A O 1
ATOM 893 N N . ASP A 1 123 ? -5.364 -10.274 6.238 1.00 89.12 123 ASP A N 1
ATOM 894 C CA . ASP A 1 123 ? -6.759 -10.531 6.562 1.00 89.12 123 ASP A CA 1
ATOM 895 C C . ASP A 1 123 ? -6.909 -10.682 8.076 1.00 89.12 123 ASP A C 1
ATOM 897 O O . ASP A 1 123 ? -6.350 -11.589 8.682 1.00 89.12 123 ASP A O 1
ATOM 901 N N . GLY A 1 124 ? -7.688 -9.795 8.688 1.00 87.88 124 GLY A N 1
ATOM 902 C CA . GLY A 1 124 ? -7.969 -9.825 10.114 1.00 87.88 124 GLY A CA 1
ATOM 903 C C . GLY A 1 124 ? -8.679 -11.098 10.576 1.00 87.88 124 GLY A C 1
ATOM 904 O O . GLY A 1 124 ? -8.636 -11.404 11.768 1.00 87.88 124 GLY A O 1
ATOM 905 N N . SER A 1 125 ? -9.281 -11.876 9.669 1.00 86.56 125 SER A N 1
ATOM 906 C CA . SER A 1 125 ? -9.850 -13.188 9.996 1.00 86.56 125 SER A CA 1
ATOM 907 C C . SER A 1 125 ? -8.792 -14.207 10.453 1.00 86.56 125 SER A C 1
ATOM 909 O O . SER A 1 125 ? -9.117 -15.104 11.233 1.00 86.56 125 SER A O 1
ATOM 911 N N . THR A 1 126 ? -7.518 -14.029 10.070 1.00 85.19 126 THR A N 1
ATOM 912 C CA . THR A 1 126 ? -6.390 -14.849 10.556 1.00 85.19 126 THR A CA 1
ATOM 913 C C . THR A 1 126 ? -5.898 -14.417 11.942 1.00 85.19 126 THR A C 1
ATOM 915 O O . THR A 1 126 ? -5.046 -15.076 12.539 1.00 85.19 126 THR A O 1
ATOM 918 N N . GLY A 1 127 ? -6.428 -13.310 12.474 1.00 86.81 127 GLY A N 1
ATOM 919 C CA . GLY A 1 127 ? -5.956 -12.667 13.699 1.00 86.81 127 GLY A CA 1
ATOM 920 C C . GLY A 1 127 ? -4.711 -11.797 13.503 1.00 86.81 127 GLY A C 1
ATOM 921 O O . GLY A 1 127 ? -4.252 -11.175 14.463 1.00 86.81 127 GLY A O 1
ATOM 922 N N . GLU A 1 128 ? -4.166 -11.720 12.287 1.00 90.75 128 GLU A N 1
ATOM 923 C CA . GLU A 1 128 ? -3.031 -10.857 11.976 1.00 90.75 128 GLU A CA 1
ATOM 924 C C . GLU A 1 128 ? -3.471 -9.406 11.745 1.00 90.75 128 GLU A C 1
ATOM 926 O O . GLU A 1 128 ? -4.496 -9.115 11.126 1.00 90.75 128 GLU A O 1
ATOM 931 N N . LEU A 1 129 ? -2.659 -8.464 12.226 1.00 95.25 129 LEU A N 1
ATOM 932 C CA . LEU A 1 129 ? -2.875 -7.044 11.979 1.00 95.25 129 LEU A CA 1
ATOM 933 C C . LEU A 1 129 ? -2.197 -6.630 10.677 1.00 95.25 129 LEU A C 1
ATOM 935 O O . LEU A 1 129 ? -1.030 -6.943 10.433 1.00 95.25 129 LEU A O 1
ATOM 939 N N . SER A 1 130 ? -2.912 -5.844 9.880 1.00 97.19 130 SER A N 1
ATOM 940 C CA . SER A 1 130 ? -2.273 -5.056 8.835 1.00 97.19 130 SER A CA 1
ATOM 941 C C . SER A 1 130 ? -1.470 -3.927 9.463 1.00 97.19 130 SER A C 1
ATOM 943 O O . SER A 1 130 ? -1.783 -3.460 10.562 1.00 97.19 130 SER A O 1
ATOM 945 N N . TRP A 1 131 ? -0.450 -3.458 8.758 1.00 98.31 131 TRP A N 1
ATOM 946 C CA . TRP A 1 131 ? 0.376 -2.346 9.209 1.00 98.31 131 TRP A CA 1
ATOM 947 C C . TRP A 1 131 ? 0.753 -1.418 8.062 1.00 98.31 131 TRP A C 1
ATOM 949 O O . TRP A 1 131 ? 0.730 -1.804 6.892 1.00 98.31 131 TRP A O 1
ATOM 959 N N . SER A 1 132 ? 1.092 -0.181 8.405 1.00 98.44 132 SER A N 1
ATOM 960 C CA . SER A 1 132 ? 1.611 0.795 7.453 1.00 98.44 132 SER A CA 1
ATOM 961 C C . SER A 1 132 ? 2.530 1.794 8.135 1.00 98.44 132 SER A C 1
ATOM 963 O O . SER A 1 132 ? 2.229 2.268 9.237 1.00 98.44 132 SER A O 1
ATOM 965 N N . SER A 1 133 ? 3.601 2.174 7.455 1.00 98.38 133 SER A N 1
ATOM 966 C CA . SER A 1 133 ? 4.612 3.081 7.980 1.00 98.38 133 SER A CA 1
ATOM 967 C C . SER A 1 133 ? 4.930 4.217 7.020 1.00 98.38 133 SER A C 1
ATOM 969 O O . SER A 1 133 ? 4.679 4.145 5.818 1.00 98.38 133 SER A O 1
ATOM 971 N N . PHE A 1 134 ? 5.507 5.264 7.594 1.00 98.38 134 PHE A N 1
ATOM 972 C CA . PHE A 1 134 ? 6.146 6.369 6.902 1.00 98.38 134 PHE A CA 1
ATOM 973 C C . PHE A 1 134 ? 7.520 6.591 7.524 1.00 98.38 134 PHE A C 1
ATOM 975 O O . PHE A 1 134 ? 7.639 6.563 8.749 1.00 98.38 134 PHE A O 1
ATOM 982 N N . GLU A 1 135 ? 8.518 6.879 6.698 1.00 98.06 135 GLU A N 1
ATOM 983 C CA . GLU A 1 135 ? 9.834 7.338 7.129 1.00 98.06 135 GLU A CA 1
ATOM 984 C C . GLU A 1 135 ? 10.354 8.436 6.198 1.00 98.06 135 GLU A C 1
ATOM 986 O O . GLU A 1 135 ? 10.365 8.278 4.979 1.00 98.06 135 GLU A O 1
ATOM 991 N N . ARG A 1 136 ? 10.853 9.537 6.766 1.00 97.56 136 ARG A N 1
ATOM 992 C CA . ARG A 1 136 ? 11.586 10.586 6.051 1.00 97.56 136 ARG A CA 1
ATOM 993 C C . ARG A 1 136 ? 13.080 10.473 6.336 1.00 97.56 136 ARG A C 1
ATOM 995 O O . ARG A 1 136 ? 13.530 10.744 7.448 1.00 97.56 136 ARG A O 1
ATOM 1002 N N . PHE A 1 137 ? 13.873 10.203 5.304 1.00 95.50 137 PHE A N 1
ATOM 1003 C CA . PHE A 1 137 ? 15.299 9.887 5.450 1.00 95.50 137 PHE A CA 1
ATOM 1004 C C . PHE A 1 137 ? 16.138 11.031 6.025 1.00 95.50 137 PHE A C 1
ATOM 1006 O O . PHE A 1 137 ? 17.064 10.806 6.795 1.00 95.50 137 PHE A O 1
ATOM 1013 N N . SER A 1 138 ? 15.828 12.278 5.655 1.00 95.25 138 SER A N 1
ATOM 1014 C CA . SER A 1 138 ? 16.644 13.433 6.046 1.00 95.25 138 SER A CA 1
ATOM 1015 C C . SER A 1 138 ? 16.491 13.830 7.515 1.00 95.25 138 SER A C 1
ATOM 1017 O O . SER A 1 138 ? 17.400 14.432 8.076 1.00 95.25 138 SER A O 1
ATOM 1019 N N . SER A 1 139 ? 15.325 13.571 8.114 1.00 94.31 139 SER A N 1
ATOM 1020 C CA . SER A 1 139 ? 15.015 13.955 9.497 1.00 94.31 139 SER A CA 1
ATOM 1021 C C . SER A 1 139 ? 14.933 12.765 10.450 1.00 94.31 139 SER A C 1
ATOM 1023 O O . SER A 1 139 ? 14.948 12.978 11.660 1.00 94.31 139 SER A O 1
ATOM 1025 N N . GLY A 1 140 ? 14.810 11.538 9.932 1.00 90.88 140 GLY A N 1
ATOM 1026 C CA . GLY A 1 140 ? 14.493 10.349 10.726 1.00 90.88 140 GLY A CA 1
ATOM 1027 C C . GLY A 1 140 ? 13.060 10.340 11.271 1.00 90.88 140 GLY A C 1
ATOM 1028 O O . GLY A 1 140 ? 12.726 9.490 12.094 1.00 90.88 140 GLY A O 1
ATOM 1029 N N . GLU A 1 141 ? 12.214 11.288 10.845 1.00 95.12 141 GLU A N 1
ATOM 1030 C CA . GLU A 1 141 ? 10.789 11.312 11.183 1.00 95.12 141 GLU A CA 1
ATOM 1031 C C . GLU A 1 141 ? 10.142 10.022 10.684 1.00 95.12 141 GLU A C 1
ATOM 1033 O O . GLU A 1 141 ? 10.230 9.707 9.498 1.00 95.12 141 GLU A O 1
ATOM 1038 N N . ASN A 1 142 ? 9.477 9.293 11.576 1.00 96.25 142 ASN A N 1
ATOM 1039 C CA . ASN A 1 142 ? 8.765 8.081 11.218 1.00 96.25 142 ASN A CA 1
ATOM 1040 C C . ASN A 1 142 ? 7.442 7.959 11.973 1.00 96.25 142 ASN A C 1
ATOM 1042 O O . ASN A 1 142 ? 7.263 8.508 13.061 1.00 96.25 142 ASN A O 1
ATOM 1046 N N . THR A 1 143 ? 6.503 7.237 11.372 1.00 97.81 143 THR A N 1
ATOM 1047 C CA . THR A 1 143 ? 5.261 6.821 12.024 1.00 97.81 143 THR A CA 1
ATOM 1048 C C . THR A 1 143 ? 4.924 5.396 11.613 1.00 97.81 143 THR A C 1
ATOM 1050 O O . THR A 1 143 ? 5.263 4.953 10.516 1.00 97.81 143 THR A O 1
ATOM 1053 N N . ASN A 1 144 ? 4.241 4.667 12.490 1.00 97.62 144 ASN A N 1
ATOM 1054 C CA . ASN A 1 144 ? 3.760 3.320 12.218 1.00 97.62 144 ASN A CA 1
ATOM 1055 C C . ASN A 1 144 ? 2.362 3.161 12.818 1.00 97.62 144 ASN A C 1
ATOM 1057 O O . ASN A 1 144 ? 2.102 3.616 13.933 1.00 97.62 144 ASN A O 1
ATOM 1061 N N . GLY A 1 145 ? 1.462 2.545 12.064 1.00 97.88 145 GLY A N 1
ATOM 1062 C CA . GLY A 1 145 ? 0.114 2.221 12.496 1.00 97.88 145 GLY A CA 1
ATOM 1063 C C . GLY A 1 145 ? -0.211 0.775 12.167 1.00 97.88 145 GLY A C 1
ATOM 1064 O O . GLY A 1 145 ? 0.241 0.246 11.154 1.00 97.88 145 GLY A O 1
ATOM 1065 N N . THR A 1 146 ? -1.031 0.156 13.009 1.00 97.94 146 THR A N 1
ATOM 1066 C CA . THR A 1 146 ? -1.595 -1.174 12.774 1.00 97.94 146 THR A CA 1
ATOM 1067 C C . THR A 1 146 ? -3.115 -1.099 12.779 1.00 97.94 146 THR A C 1
ATOM 1069 O O . THR A 1 146 ? -3.693 -0.202 13.395 1.00 97.94 146 THR A O 1
ATOM 1072 N N . GLN A 1 147 ? -3.762 -2.014 12.063 1.00 96.94 147 GLN A N 1
ATOM 1073 C CA . GLN A 1 147 ? -5.213 -2.059 11.941 1.00 96.94 147 GLN A CA 1
ATOM 1074 C C . GLN A 1 147 ? -5.676 -3.481 11.623 1.00 96.94 147 GLN A C 1
ATOM 1076 O O . GLN A 1 147 ? -5.118 -4.151 10.753 1.00 96.94 147 GLN A O 1
ATOM 1081 N N . LEU A 1 148 ? -6.731 -3.930 12.305 1.00 95.00 148 LEU A N 1
ATOM 1082 C CA . LEU A 1 148 ? -7.473 -5.116 11.886 1.00 95.00 148 LEU A CA 1
ATOM 1083 C C . LEU A 1 148 ? -8.304 -4.740 10.659 1.00 95.00 148 LEU A C 1
ATOM 1085 O O . LEU A 1 148 ? -9.056 -3.766 10.732 1.00 95.00 148 LEU A O 1
ATOM 1089 N N . LEU A 1 149 ? -8.165 -5.484 9.564 1.00 94.62 149 LEU A N 1
ATOM 1090 C CA . LEU A 1 149 ? -8.897 -5.252 8.322 1.00 94.62 149 LEU A CA 1
ATOM 1091 C C . LEU A 1 149 ? -9.738 -6.468 7.958 1.00 94.62 149 LEU A C 1
ATOM 1093 O O . LEU A 1 149 ? -9.280 -7.594 8.094 1.00 94.62 149 LEU A O 1
ATOM 1097 N N . ASN A 1 150 ? -10.929 -6.228 7.430 1.00 91.62 150 ASN A N 1
ATOM 1098 C CA . ASN A 1 150 ? -11.712 -7.245 6.752 1.00 91.62 150 ASN A CA 1
ATOM 1099 C C . ASN A 1 150 ? -11.379 -7.147 5.263 1.00 91.62 150 ASN A C 1
ATOM 1101 O O . ASN A 1 150 ? -11.965 -6.347 4.545 1.00 91.62 150 ASN A O 1
ATOM 1105 N N . ILE A 1 151 ? -10.394 -7.923 4.817 1.00 86.00 151 ILE A N 1
ATOM 1106 C CA . ILE A 1 151 ? -10.089 -8.100 3.394 1.00 86.00 151 ILE A CA 1
ATOM 1107 C C . ILE A 1 151 ? -10.357 -9.566 3.062 1.00 86.00 151 ILE A C 1
ATOM 1109 O O . ILE A 1 151 ? -9.925 -10.436 3.804 1.00 86.00 151 ILE A O 1
ATOM 1113 N N . SER A 1 152 ? -11.104 -9.866 1.999 1.00 66.75 152 SER A N 1
ATOM 1114 C CA . SER A 1 152 ? -11.581 -11.237 1.740 1.00 66.75 152 SER A CA 1
ATOM 1115 C C . SER A 1 152 ? -10.445 -12.286 1.708 1.00 66.75 152 SER A C 1
ATOM 1117 O O . SER A 1 152 ? -9.482 -12.169 0.936 1.00 66.75 152 SER A O 1
ATOM 1119 N N . HIS A 1 153 ? -10.588 -13.334 2.535 1.00 50.94 153 HIS A N 1
ATOM 1120 C CA . HIS A 1 153 ? -9.642 -14.453 2.681 1.00 50.94 153 HIS A CA 1
ATOM 1121 C C . HIS A 1 153 ? -9.470 -15.258 1.388 1.00 50.94 153 HIS A C 1
ATOM 1123 O O . HIS A 1 153 ? -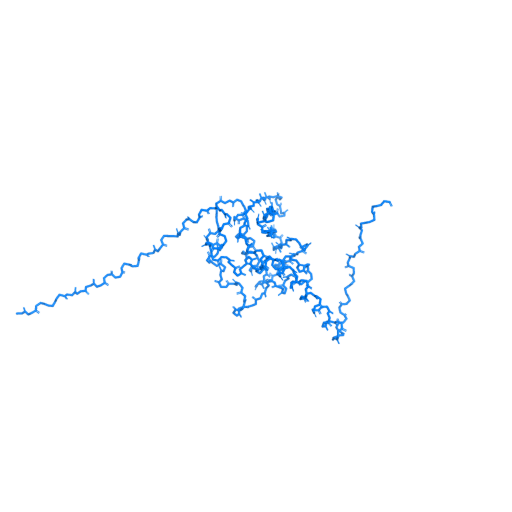8.343 -15.551 0.980 1.00 50.94 153 HIS A O 1
ATOM 1129 N N . ASP A 1 154 ? -10.590 -15.587 0.730 1.00 52.84 154 ASP A N 1
ATOM 1130 C CA . ASP A 1 154 ? -10.611 -16.391 -0.500 1.00 52.84 154 ASP A CA 1
ATOM 1131 C C . ASP A 1 154 ? -9.776 -15.735 -1.586 1.00 52.84 154 ASP A C 1
ATOM 1133 O O . ASP A 1 154 ? -9.003 -16.396 -2.276 1.00 52.84 154 ASP A O 1
ATOM 1137 N N . ASP A 1 155 ? -9.853 -14.411 -1.677 1.00 54.50 155 ASP A N 1
ATOM 1138 C CA . ASP A 1 155 ? -9.002 -13.679 -2.580 1.00 54.50 155 ASP A CA 1
ATOM 1139 C C . ASP A 1 155 ? -7.586 -13.571 -2.007 1.00 54.50 155 ASP A C 1
ATOM 1141 O O . ASP A 1 155 ? -6.648 -13.638 -2.782 1.00 54.50 155 ASP A O 1
ATOM 1145 N N . TYR A 1 156 ? -7.352 -13.389 -0.700 1.00 50.44 156 TYR A N 1
ATOM 1146 C CA . TYR A 1 156 ? -5.999 -13.193 -0.142 1.00 50.44 156 TYR A CA 1
ATOM 1147 C C . TYR A 1 156 ? -5.064 -14.386 -0.393 1.00 50.44 156 TYR A C 1
ATOM 1149 O O . TYR A 1 156 ? -4.011 -14.209 -1.013 1.00 50.44 156 TYR A O 1
ATOM 1157 N N . GLU A 1 157 ? -5.453 -15.601 0.004 1.00 54.75 157 GLU A N 1
ATOM 1158 C CA . GLU A 1 157 ? -4.616 -16.791 -0.201 1.00 54.75 157 GLU A CA 1
ATOM 1159 C C . GLU A 1 157 ? -4.469 -17.142 -1.688 1.00 54.75 157 GLU A C 1
ATOM 1161 O O . GLU A 1 157 ? -3.358 -17.423 -2.155 1.00 54.75 157 GLU A O 1
ATOM 1166 N N . HIS A 1 158 ? -5.553 -17.068 -2.475 1.00 55.22 158 HIS A N 1
ATOM 1167 C CA . HIS A 1 158 ? -5.440 -17.257 -3.924 1.00 55.22 158 HIS A CA 1
ATOM 1168 C C . HIS A 1 158 ? -4.597 -16.163 -4.585 1.00 55.22 158 HIS A C 1
ATOM 1170 O O . HIS A 1 158 ? -3.938 -16.436 -5.589 1.00 55.22 158 HIS A O 1
ATOM 1176 N N . ARG A 1 159 ? -4.593 -14.929 -4.066 1.00 53.94 159 ARG A N 1
ATOM 1177 C CA . ARG A 1 159 ? -3.771 -13.820 -4.577 1.00 53.94 159 ARG A CA 1
ATOM 1178 C C . ARG A 1 159 ? -2.299 -14.027 -4.257 1.00 53.94 159 ARG A C 1
ATOM 1180 O O . ARG A 1 159 ? -1.500 -13.826 -5.164 1.00 53.94 159 ARG A O 1
ATOM 1187 N N . GLN A 1 160 ? -1.943 -14.472 -3.051 1.00 56.09 160 GLN A N 1
ATOM 1188 C CA . GLN A 1 160 ? -0.552 -14.810 -2.729 1.00 56.09 160 GLN A CA 1
ATOM 1189 C C . GLN A 1 160 ? -0.036 -15.950 -3.616 1.00 56.09 160 GLN A C 1
ATOM 1191 O O . GLN A 1 160 ? 1.033 -15.833 -4.213 1.00 56.09 160 GLN A O 1
ATOM 1196 N N . ARG A 1 161 ? -0.830 -17.018 -3.793 1.00 57.06 161 ARG A N 1
ATOM 1197 C CA . ARG A 1 161 ? -0.460 -18.127 -4.690 1.00 57.06 161 ARG A CA 1
ATOM 1198 C C . ARG A 1 161 ? -0.338 -17.689 -6.150 1.00 57.06 161 ARG A C 1
ATOM 1200 O O . ARG A 1 161 ? 0.659 -18.001 -6.784 1.00 57.06 161 ARG A O 1
ATOM 1207 N N . ARG A 1 162 ? -1.292 -16.910 -6.677 1.00 55.88 162 ARG A N 1
ATOM 1208 C CA . ARG A 1 162 ? -1.210 -16.388 -8.056 1.00 55.88 162 ARG A CA 1
ATOM 1209 C C . ARG A 1 162 ? -0.061 -15.402 -8.253 1.00 55.88 162 ARG A C 1
ATOM 1211 O O . ARG A 1 162 ? 0.503 -15.364 -9.340 1.00 55.88 162 ARG A O 1
ATOM 1218 N N . GLY A 1 163 ? 0.274 -14.608 -7.236 1.00 55.69 163 GLY A N 1
ATOM 1219 C CA . GLY A 1 163 ? 1.461 -13.753 -7.244 1.00 55.69 163 GLY A CA 1
ATOM 1220 C C . GLY A 1 163 ? 2.726 -14.588 -7.424 1.00 55.69 163 GLY A C 1
ATOM 1221 O O . GLY A 1 163 ? 3.510 -14.319 -8.329 1.00 55.69 163 GLY A O 1
ATOM 1222 N N . PHE A 1 164 ? 2.859 -15.662 -6.646 1.00 56.41 164 PHE A N 1
ATOM 1223 C CA . PHE A 1 164 ? 3.951 -16.625 -6.775 1.00 56.41 164 PHE A CA 1
ATOM 1224 C C . PHE A 1 164 ? 3.974 -17.330 -8.145 1.00 56.41 164 PHE A C 1
ATOM 1226 O O . PHE A 1 164 ? 5.024 -17.418 -8.780 1.00 56.41 164 PHE A O 1
ATOM 1233 N N . ASP A 1 165 ? 2.821 -17.775 -8.654 1.00 56.22 165 ASP A N 1
ATOM 1234 C CA . ASP A 1 165 ? 2.722 -18.416 -9.973 1.00 56.22 165 ASP A CA 1
ATOM 1235 C C . ASP A 1 165 ? 3.082 -17.459 -11.120 1.00 56.22 165 ASP A C 1
ATOM 1237 O O . ASP A 1 165 ? 3.710 -17.875 -12.094 1.00 56.22 165 ASP A O 1
ATOM 1241 N N . ALA A 1 166 ? 2.729 -16.174 -11.010 1.00 54.41 166 ALA A N 1
ATOM 1242 C CA . ALA A 1 166 ? 3.090 -15.161 -11.998 1.00 54.41 166 ALA A CA 1
ATOM 1243 C C . ALA A 1 166 ? 4.607 -14.920 -12.043 1.00 54.41 166 ALA A C 1
ATOM 1245 O O . ALA A 1 166 ? 5.158 -14.831 -13.138 1.00 54.41 166 ALA A O 1
ATOM 1246 N N . ILE A 1 167 ? 5.289 -14.888 -10.889 1.00 55.81 167 ILE A N 1
ATOM 1247 C CA . ILE A 1 167 ? 6.762 -14.820 -10.827 1.00 55.81 167 ILE A CA 1
ATOM 1248 C C . ILE A 1 167 ? 7.363 -16.029 -11.548 1.00 55.81 167 ILE A C 1
ATOM 1250 O O . ILE A 1 167 ? 8.174 -15.866 -12.455 1.00 55.81 167 ILE A O 1
ATOM 1254 N N . ASN A 1 168 ? 6.895 -17.238 -11.217 1.00 54.53 168 ASN A N 1
ATOM 1255 C CA . ASN A 1 168 ? 7.384 -18.465 -11.847 1.00 54.53 168 ASN A CA 1
ATOM 1256 C C . ASN A 1 168 ? 7.119 -18.489 -13.362 1.00 54.53 168 ASN A C 1
ATOM 1258 O O . ASN A 1 168 ? 7.907 -19.053 -14.120 1.00 54.53 168 ASN A O 1
ATOM 1262 N N . ALA A 1 169 ? 6.020 -17.885 -13.824 1.00 54.12 169 ALA A N 1
ATOM 1263 C CA . ALA A 1 169 ? 5.716 -17.767 -15.245 1.00 54.12 169 ALA A CA 1
ATOM 1264 C C . ALA A 1 169 ? 6.645 -16.772 -15.959 1.00 54.12 169 ALA A C 1
ATOM 1266 O O . ALA A 1 169 ? 7.093 -17.066 -17.068 1.00 54.12 169 ALA A O 1
ATOM 1267 N N . VAL A 1 170 ? 6.963 -15.632 -15.336 1.00 54.84 170 VAL A N 1
ATOM 1268 C CA . VAL A 1 170 ? 7.938 -14.665 -15.871 1.00 54.84 170 VAL A CA 1
ATOM 1269 C C . VAL A 1 170 ? 9.327 -15.303 -15.940 1.00 54.84 170 VAL A C 1
ATOM 1271 O O . VAL A 1 170 ? 9.933 -15.312 -17.013 1.00 54.84 170 VAL A O 1
ATOM 1274 N N . ASP A 1 171 ? 9.769 -15.962 -14.866 1.00 52.44 171 ASP A N 1
ATOM 1275 C CA . ASP A 1 171 ? 11.043 -16.692 -14.829 1.00 52.44 171 ASP A CA 1
ATOM 1276 C C . ASP A 1 171 ? 11.100 -17.800 -15.902 1.00 52.44 171 ASP A C 1
ATOM 1278 O O . ASP A 1 171 ? 12.129 -18.014 -16.551 1.00 52.44 171 ASP A O 1
ATOM 1282 N N . ALA A 1 172 ? 9.981 -18.491 -16.154 1.00 50.88 172 ALA A N 1
ATOM 1283 C CA . ALA A 1 172 ? 9.890 -19.507 -17.202 1.00 50.88 172 ALA A CA 1
ATOM 1284 C C . ALA A 1 172 ? 9.949 -18.918 -18.625 1.00 50.88 172 ALA A C 1
ATOM 1286 O O . ALA A 1 172 ? 10.508 -19.551 -19.527 1.00 50.88 172 ALA A O 1
ATOM 1287 N N . ILE A 1 173 ? 9.390 -17.724 -18.850 1.00 46.88 173 ILE A N 1
ATOM 1288 C CA . ILE A 1 173 ? 9.476 -17.021 -20.139 1.00 46.88 173 ILE A CA 1
ATOM 1289 C C . ILE A 1 173 ? 10.916 -16.562 -20.385 1.00 46.88 173 ILE A C 1
ATOM 1291 O O . ILE A 1 173 ? 11.444 -16.815 -21.472 1.00 46.88 173 ILE A O 1
ATOM 1295 N N . ASP A 1 174 ? 11.582 -15.994 -19.380 1.00 47.19 174 ASP A N 1
ATOM 1296 C CA . ASP A 1 174 ? 12.987 -15.586 -19.486 1.00 47.19 174 ASP A CA 1
ATOM 1297 C C . ASP A 1 174 ? 13.913 -16.785 -19.734 1.00 47.19 174 ASP A C 1
ATOM 1299 O O . ASP A 1 174 ? 14.813 -16.722 -20.581 1.00 47.19 174 ASP A O 1
ATOM 1303 N N . GLY A 1 175 ? 13.633 -17.928 -19.099 1.00 49.31 175 GLY A N 1
ATOM 1304 C CA . GLY A 1 175 ? 14.335 -19.184 -19.363 1.00 49.31 175 GLY A CA 1
ATOM 1305 C C . GLY A 1 175 ? 14.168 -19.695 -20.801 1.00 49.31 175 GLY A C 1
ATOM 1306 O O . GLY A 1 175 ? 15.090 -20.299 -21.354 1.00 49.31 175 GLY A O 1
ATOM 1307 N N . LYS A 1 176 ? 13.020 -19.436 -21.441 1.00 48.00 176 LYS A N 1
ATOM 1308 C CA . LYS A 1 176 ? 12.724 -19.910 -22.804 1.00 48.00 176 LYS A CA 1
ATOM 1309 C C . LYS A 1 176 ? 13.183 -18.943 -23.896 1.00 48.00 176 LYS A C 1
ATOM 1311 O O . LYS A 1 176 ? 13.523 -19.388 -24.992 1.00 48.00 176 LYS A O 1
ATOM 1316 N N . TYR A 1 177 ? 13.222 -17.644 -23.604 1.00 42.44 177 TYR A N 1
ATOM 1317 C CA . TYR A 1 177 ? 13.577 -16.589 -24.555 1.00 42.44 177 TYR A CA 1
ATOM 1318 C C . TYR A 1 177 ? 14.905 -15.904 -24.233 1.00 42.44 177 TYR A C 1
ATOM 1320 O O . TYR A 1 177 ? 15.089 -14.744 -24.570 1.00 42.44 177 TYR A O 1
ATOM 1328 N N . GLY A 1 178 ? 15.861 -16.626 -23.642 1.00 35.47 178 GLY A N 1
ATOM 1329 C CA . GLY A 1 178 ? 17.299 -16.403 -23.835 1.00 35.47 178 GLY A CA 1
ATOM 1330 C C . GLY A 1 178 ? 17.842 -14.991 -23.581 1.00 35.47 178 GLY A C 1
ATOM 1331 O O . GLY A 1 178 ? 18.949 -14.694 -24.036 1.00 35.47 178 GLY A O 1
ATOM 1332 N N . ASN A 1 179 ? 17.124 -14.122 -22.866 1.00 38.91 179 ASN A N 1
ATOM 1333 C CA . ASN A 1 179 ? 17.630 -12.807 -22.525 1.00 38.91 179 ASN A CA 1
ATOM 1334 C C . ASN A 1 179 ? 18.395 -12.928 -21.216 1.00 38.91 179 ASN A C 1
ATOM 1336 O O . ASN A 1 179 ? 17.859 -12.838 -20.118 1.00 38.91 179 ASN A O 1
ATOM 1340 N N . ARG A 1 180 ? 19.684 -13.206 -21.373 1.00 38.66 180 ARG A N 1
ATOM 1341 C CA . ARG A 1 180 ? 20.677 -13.369 -20.319 1.00 38.66 180 ARG A CA 1
ATOM 1342 C C . ARG A 1 180 ? 20.909 -12.034 -19.585 1.00 38.66 180 ARG A C 1
ATOM 1344 O O . ARG A 1 180 ? 21.999 -11.479 -19.652 1.00 38.66 180 ARG A O 1
ATOM 1351 N N . ARG A 1 181 ? 19.910 -11.512 -18.863 1.00 41.00 181 ARG A N 1
ATOM 1352 C CA . ARG A 1 181 ? 20.149 -10.676 -17.679 1.00 41.00 181 ARG A CA 1
ATOM 1353 C C . ARG A 1 181 ? 20.258 -11.610 -16.493 1.00 41.00 181 ARG A C 1
ATOM 1355 O O . ARG A 1 181 ? 19.339 -11.817 -15.717 1.00 41.00 181 ARG A O 1
ATOM 1362 N N . THR A 1 182 ? 21.424 -12.230 -16.438 1.00 39.56 182 THR A N 1
ATOM 1363 C CA . THR A 1 182 ? 21.935 -13.007 -15.324 1.00 39.56 182 THR A CA 1
ATOM 1364 C C . THR A 1 182 ? 21.638 -12.274 -14.012 1.00 39.56 182 THR A C 1
ATOM 1366 O O . THR A 1 182 ? 22.238 -11.238 -13.720 1.00 39.56 182 THR A O 1
ATOM 1369 N N . LEU A 1 183 ? 20.700 -12.828 -13.243 1.00 35.88 183 LEU A N 1
ATOM 1370 C CA . LEU A 1 183 ? 20.435 -12.533 -11.839 1.00 35.88 183 LEU A CA 1
ATOM 1371 C C . LEU A 1 183 ? 21.688 -12.921 -11.028 1.00 35.88 183 LEU A C 1
A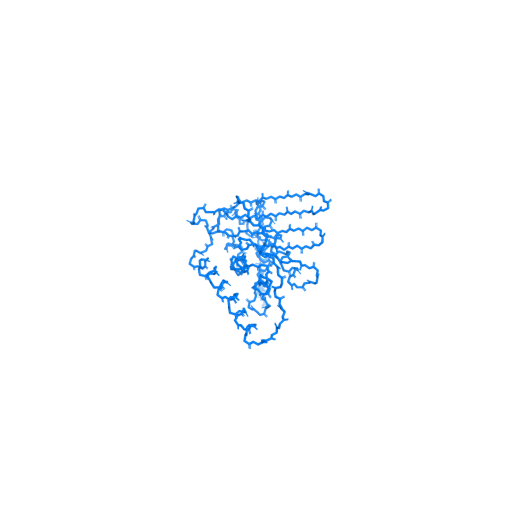TOM 1373 O O . LEU A 1 183 ? 21.792 -14.002 -10.451 1.00 35.88 183 LEU A O 1
ATOM 1377 N N . HIS A 1 184 ? 22.714 -12.075 -11.066 1.00 29.19 184 HIS A N 1
ATOM 1378 C CA . HIS A 1 184 ? 23.883 -12.208 -10.207 1.00 29.19 184 HIS A CA 1
ATOM 1379 C C . HIS A 1 184 ? 23.570 -11.600 -8.841 1.00 29.19 184 HIS A C 1
ATOM 1381 O O . HIS A 1 184 ? 23.543 -10.381 -8.718 1.00 29.19 184 HIS A O 1
ATOM 1387 N N . HIS A 1 185 ? 23.451 -12.481 -7.839 1.00 30.14 185 HIS A N 1
ATOM 1388 C CA . HIS A 1 185 ? 23.549 -12.211 -6.394 1.00 30.14 185 HIS A CA 1
ATOM 1389 C C . HIS A 1 185 ? 22.382 -11.371 -5.823 1.00 30.14 185 HIS A C 1
ATOM 1391 O O . HIS A 1 185 ? 21.991 -10.364 -6.382 1.00 30.14 185 HIS A O 1
ATOM 1397 N N . VAL A 1 186 ? 21.716 -11.750 -4.729 1.00 37.25 186 VAL A N 1
ATOM 1398 C CA . VAL A 1 186 ? 22.282 -11.921 -3.385 1.00 37.25 186 VAL A CA 1
ATOM 1399 C C . VAL A 1 186 ? 21.446 -12.946 -2.597 1.00 37.25 186 VAL A C 1
ATOM 1401 O O . VAL A 1 186 ? 20.447 -12.605 -1.981 1.00 37.25 186 VAL A O 1
ATOM 1404 N N . ASN A 1 187 ? 21.875 -14.207 -2.588 1.00 31.19 187 ASN A N 1
ATOM 1405 C CA . ASN A 1 187 ? 21.556 -15.151 -1.514 1.00 31.19 187 ASN A CA 1
ATOM 1406 C C . ASN A 1 187 ? 22.878 -15.413 -0.793 1.00 31.19 187 ASN A C 1
ATOM 1408 O O . ASN A 1 187 ? 23.622 -16.322 -1.147 1.00 31.19 187 ASN A O 1
ATOM 1412 N N . ALA A 1 188 ? 23.244 -14.525 0.128 1.00 31.39 188 ALA A N 1
ATOM 1413 C CA . ALA A 1 188 ? 24.383 -14.731 1.010 1.00 31.39 188 ALA A CA 1
ATOM 1414 C C . ALA A 1 188 ? 24.225 -13.857 2.253 1.00 31.39 188 ALA A C 1
ATOM 1416 O O . ALA A 1 188 ? 24.609 -12.688 2.240 1.00 31.39 188 ALA A O 1
ATOM 1417 N N . LYS A 1 189 ? 23.648 -14.448 3.304 1.00 30.02 189 LYS A N 1
ATOM 1418 C CA . LYS A 1 189 ? 24.145 -14.456 4.694 1.00 30.02 189 LYS A CA 1
ATOM 1419 C C . LYS A 1 189 ? 22.987 -14.686 5.663 1.00 30.02 189 LYS A C 1
ATOM 1421 O O . LYS A 1 189 ? 22.436 -13.752 6.228 1.00 30.02 189 LYS A O 1
ATOM 1426 N N . HIS A 1 190 ? 22.678 -15.956 5.885 1.00 29.73 190 HIS A N 1
ATOM 1427 C CA . HIS A 1 190 ? 22.111 -16.415 7.150 1.00 29.73 190 HIS A CA 1
ATOM 1428 C C . HIS A 1 190 ? 22.829 -17.709 7.558 1.00 29.73 190 HIS A C 1
ATOM 1430 O O . HIS A 1 190 ? 22.214 -18.738 7.798 1.00 29.73 190 HIS A O 1
ATOM 1436 N N . ASP A 1 191 ? 24.163 -17.649 7.612 1.00 35.09 191 ASP A N 1
ATOM 1437 C CA . ASP A 1 191 ? 24.961 -18.652 8.318 1.00 35.09 191 ASP A CA 1
ATOM 1438 C C . ASP A 1 191 ? 25.096 -18.187 9.770 1.00 35.09 191 ASP A C 1
ATOM 1440 O O . ASP A 1 191 ? 26.016 -17.461 10.148 1.00 35.09 191 ASP A O 1
ATOM 1444 N N . THR A 1 192 ? 24.104 -18.557 10.573 1.00 30.78 192 THR A N 1
ATOM 1445 C CA . THR A 1 192 ? 24.201 -18.609 12.031 1.00 30.78 192 THR A CA 1
ATOM 1446 C C . THR A 1 192 ? 24.281 -20.075 12.423 1.00 30.78 192 THR A C 1
ATOM 1448 O O . THR A 1 192 ? 23.253 -20.749 12.405 1.00 30.78 192 THR A O 1
ATOM 1451 N N . HIS A 1 193 ? 25.498 -20.553 12.695 1.00 37.53 193 HIS A N 1
ATOM 1452 C CA . HIS A 1 193 ? 25.924 -21.358 13.853 1.00 37.53 193 HIS A CA 1
ATOM 1453 C C . HIS A 1 193 ? 27.298 -21.985 13.605 1.00 37.53 193 HIS A C 1
ATOM 1455 O O . HIS A 1 193 ? 27.468 -22.674 12.578 1.00 37.53 193 HIS A O 1
#

Sequence (193 aa):
MRSFPLVVLGALYTLAAGQDVTSGPNMLDECSCGPIYEAMARCQSAGNNAVRECVCIPNPDGWYPYLHLCRNCLSGTVFFNNLGSTITQLFTSCTQAGGGITSDGQSICASNSAFELCAGLRDGSTGELSWSSFERFSSGENTNGTQLLNISHDDYEHRQRRGFDAINAVDAIDGKYGNRRTLHHVNAKHDTH

Organism: NCBI:txid100816

Secondary structure (DSSP, 8-state):
--------------------PPSSTTHHHHTT-HHHHHHHHHHTTSHHHHHHHHH-PPTTTSSGGGHHHHHHH--SSHHHHHHHHHHHHHHHHHHSTT-EEEE-SS-EEEE-SSEEEEEE---GGGTPPEEEEEEETTTTEEEEEEE-----HHHHHHHHHHHHHHHHHHHHHHHHTT---------------

Foldseek 3Di:
DDDDDDPPPPPPPPPPPPPQQDDAQCQCVVLVVQQPVLQFLLLLQLFFVCSLVSQLDDPPSHPVVSLVSNLVNQDDDLFSPLVSVQSVLSNCLSPDPQWGWGHPSQKIWIDGPFKIKIWGDDACVVVDWIKIKIATPVPRDMDMDTHHHHDDPVSNVVSSVVSVVVSVVVVVVCVVVVPPPPPPDDPDDPPDD

pLDDT: mean 78.94, std 22.43, range [29.19, 98.62]